Protein AF-A0A821EPX8-F1 (afdb_monomer)

Radius of gyration: 19.21 Å; Cα contacts (8 Å, |Δi|>4): 410; chains: 1; bounding box: 56×46×49 Å

Structure (mmCIF, N/CA/C/O backbone):
data_AF-A0A821EPX8-F1
#
_entry.id   AF-A0A821EPX8-F1
#
loop_
_atom_site.group_PDB
_atom_site.id
_atom_site.type_symbol
_atom_site.label_atom_id
_atom_site.label_alt_id
_atom_site.label_comp_id
_atom_site.label_asym_id
_atom_site.label_entity_id
_atom_site.label_seq_id
_atom_site.pdbx_PDB_ins_code
_atom_site.Cartn_x
_atom_site.Cartn_y
_atom_site.Cartn_z
_atom_site.occupancy
_atom_site.B_iso_or_equiv
_atom_site.auth_seq_id
_atom_site.auth_comp_id
_atom_site.auth_asym_id
_atom_site.auth_atom_id
_atom_site.pdbx_PDB_model_num
ATOM 1 N N . MET A 1 1 ? -24.646 10.475 6.347 1.00 24.58 1 MET A N 1
ATOM 2 C CA . MET A 1 1 ? -24.410 11.445 5.252 1.00 24.58 1 MET A CA 1
ATOM 3 C C . MET A 1 1 ? -23.306 10.890 4.351 1.00 24.58 1 MET A C 1
ATOM 5 O O . MET A 1 1 ? -22.200 10.702 4.832 1.00 24.58 1 MET A O 1
ATOM 9 N N . ASN A 1 2 ? -23.606 10.547 3.090 1.00 31.34 2 ASN A N 1
ATOM 10 C CA . ASN A 1 2 ? -22.610 10.116 2.094 1.00 31.34 2 ASN A CA 1
ATOM 11 C C . ASN A 1 2 ? -21.884 11.357 1.566 1.00 31.34 2 ASN A C 1
ATOM 13 O O . ASN A 1 2 ? -22.351 11.988 0.620 1.00 31.34 2 ASN A O 1
ATOM 17 N N . VAL A 1 3 ? -20.784 11.742 2.205 1.00 27.27 3 VAL A N 1
ATOM 18 C CA . VAL A 1 3 ? -20.016 12.925 1.814 1.00 27.27 3 VAL A CA 1
ATOM 19 C C . VAL A 1 3 ? -18.707 12.457 1.181 1.00 27.27 3 VAL A C 1
ATOM 21 O O . VAL A 1 3 ? -17.818 11.968 1.860 1.00 27.27 3 VAL A O 1
ATOM 24 N N . ILE A 1 4 ? -18.659 12.612 -0.147 1.00 33.09 4 ILE A N 1
ATOM 25 C CA . ILE A 1 4 ? -17.467 12.703 -1.006 1.00 33.09 4 ILE A CA 1
ATOM 26 C C . ILE A 1 4 ? -16.581 11.445 -1.042 1.00 33.09 4 ILE A C 1
ATOM 28 O O . ILE A 1 4 ? -15.655 11.305 -0.261 1.00 33.09 4 ILE A O 1
ATOM 32 N N . GLN A 1 5 ? -16.806 10.568 -2.030 1.00 41.50 5 GLN A N 1
ATOM 33 C CA . GLN A 1 5 ? -15.733 9.695 -2.559 1.00 41.50 5 GLN A CA 1
ATOM 34 C C . GLN A 1 5 ? -16.053 9.013 -3.904 1.00 41.50 5 GLN A C 1
ATOM 36 O O . GLN A 1 5 ? -15.172 8.412 -4.509 1.00 41.50 5 GLN A O 1
ATOM 41 N N . LYS A 1 6 ? -17.285 9.124 -4.432 1.00 34.50 6 LYS A N 1
ATOM 42 C CA . LYS A 1 6 ? -17.645 8.526 -5.735 1.00 34.50 6 LYS A CA 1
ATOM 43 C C . LYS A 1 6 ? -17.023 9.212 -6.961 1.00 34.50 6 LYS A C 1
ATOM 45 O O . LYS A 1 6 ? -17.100 8.639 -8.041 1.00 34.50 6 LYS A O 1
ATOM 50 N N . SER A 1 7 ? -16.426 10.399 -6.830 1.00 44.91 7 SER A N 1
ATOM 51 C CA . SER A 1 7 ? -15.833 11.106 -7.973 1.00 44.91 7 SER A CA 1
ATOM 52 C C . SER A 1 7 ? -14.359 10.751 -8.200 1.00 44.91 7 SER A C 1
ATOM 54 O O . SER A 1 7 ? -13.982 10.520 -9.340 1.00 44.91 7 SER A O 1
ATOM 56 N N . GLU A 1 8 ? -13.528 10.626 -7.160 1.00 48.53 8 GLU A N 1
ATOM 57 C CA . GLU A 1 8 ? -12.068 10.464 -7.316 1.00 48.53 8 GLU A CA 1
ATOM 58 C C . GLU A 1 8 ? -11.606 9.108 -7.868 1.00 48.53 8 GLU A C 1
ATOM 60 O O . GLU A 1 8 ? -10.600 9.061 -8.579 1.00 48.53 8 GLU A O 1
ATOM 65 N N . SER A 1 9 ? -12.329 8.010 -7.615 1.00 49.22 9 SER A N 1
ATOM 66 C CA . SER A 1 9 ? -11.893 6.688 -8.094 1.00 49.22 9 SER A CA 1
ATOM 67 C C . SER A 1 9 ? -11.980 6.555 -9.620 1.00 49.22 9 SER A C 1
ATOM 69 O O . SER A 1 9 ? -11.069 6.017 -10.249 1.00 49.22 9 SER A O 1
ATOM 71 N N . ALA A 1 10 ? -13.014 7.138 -10.240 1.00 55.50 10 ALA A N 1
ATOM 72 C CA . ALA A 1 10 ? -13.135 7.201 -11.695 1.00 55.50 10 ALA A CA 1
ATOM 73 C C . ALA A 1 10 ? -11.993 8.023 -12.324 1.00 55.50 10 ALA A C 1
ATOM 75 O O . ALA A 1 10 ? -11.484 7.655 -13.382 1.00 55.50 10 ALA A O 1
ATOM 76 N N . TYR A 1 11 ? -11.526 9.082 -11.649 1.00 56.56 11 TYR A N 1
ATOM 77 C CA . TYR A 1 11 ? -10.443 9.939 -12.151 1.00 56.56 11 TYR A CA 1
ATOM 78 C C . TYR A 1 11 ? -9.071 9.254 -12.184 1.00 56.56 11 TYR A C 1
ATOM 80 O O . TYR A 1 11 ? -8.248 9.594 -13.034 1.00 56.56 11 TYR A O 1
ATOM 88 N N . LEU A 1 12 ? -8.786 8.291 -11.299 1.00 65.19 12 LEU A N 1
ATOM 89 C CA . LEU A 1 12 ? -7.483 7.611 -11.325 1.00 65.19 12 LEU A CA 1
ATOM 90 C C . LEU A 1 12 ? -7.325 6.691 -12.545 1.00 65.19 12 LEU A C 1
ATOM 92 O O . LEU A 1 12 ? -6.213 6.574 -13.057 1.00 65.19 12 LEU A O 1
ATOM 96 N N . CYS A 1 13 ? -8.413 6.091 -13.038 1.00 65.88 13 CYS A N 1
ATOM 97 C CA . CYS A 1 13 ? -8.391 5.193 -14.197 1.00 65.88 13 CYS A CA 1
ATOM 98 C C . CYS A 1 13 ? -8.692 5.905 -15.539 1.00 65.88 13 CYS A C 1
ATOM 100 O O . CYS A 1 13 ? -8.247 5.452 -16.591 1.00 65.88 13 CYS A O 1
ATOM 102 N N . ALA A 1 14 ? -9.399 7.042 -15.532 1.00 59.16 14 ALA A N 1
ATOM 103 C CA . ALA A 1 14 ? -9.900 7.686 -16.755 1.00 59.16 14 ALA A CA 1
ATOM 104 C C . ALA A 1 14 ? -8.826 8.083 -17.792 1.00 59.16 14 ALA A C 1
ATOM 106 O O . ALA A 1 14 ? -9.118 8.082 -18.985 1.00 59.16 14 ALA A O 1
ATOM 107 N N . ASP A 1 15 ? -7.588 8.369 -17.376 1.00 62.56 15 ASP A N 1
ATOM 108 C CA . ASP A 1 15 ? -6.510 8.798 -18.287 1.00 62.56 15 ASP A CA 1
ATOM 109 C C . ASP A 1 15 ? -5.482 7.693 -18.598 1.00 62.56 15 ASP A C 1
ATOM 111 O O . ASP A 1 15 ? -4.434 7.967 -19.181 1.00 62.56 15 ASP A O 1
ATOM 115 N N . VAL A 1 16 ? -5.726 6.447 -18.179 1.00 63.03 16 VAL A N 1
ATOM 116 C CA . VAL A 1 16 ? -4.909 5.285 -18.591 1.00 63.03 16 VAL A CA 1
ATOM 117 C C . VAL A 1 16 ? -5.556 4.526 -19.758 1.00 63.03 16 VAL A C 1
ATOM 119 O O . VAL A 1 16 ? -5.307 3.338 -19.977 1.00 63.03 16 VAL A O 1
ATOM 122 N N . ASN A 1 17 ? -6.361 5.232 -20.557 1.00 67.12 17 ASN A N 1
ATOM 123 C CA . ASN A 1 17 ? -6.853 4.743 -21.840 1.00 67.12 17 ASN A CA 1
ATOM 124 C C . ASN A 1 17 ? -5.665 4.505 -22.788 1.00 67.12 17 ASN A C 1
ATOM 126 O O . ASN A 1 17 ? -4.844 5.395 -22.995 1.00 67.12 17 ASN A O 1
ATOM 130 N N . GLY A 1 18 ? -5.562 3.294 -23.342 1.00 65.56 18 GLY A N 1
ATOM 131 C CA . GLY A 1 18 ? -4.456 2.880 -24.220 1.00 65.56 18 GLY A CA 1
ATOM 132 C C . GLY A 1 18 ? -3.407 1.972 -23.566 1.00 65.56 18 GLY A C 1
ATOM 133 O O . GLY A 1 18 ? -2.570 1.416 -24.272 1.00 65.56 18 GLY A O 1
ATOM 134 N N . TYR A 1 19 ? -3.473 1.752 -22.250 1.00 79.69 19 TYR A N 1
ATOM 135 C CA . TYR A 1 19 ? -2.640 0.754 -21.573 1.00 79.69 19 TYR A CA 1
ATOM 136 C C . TYR A 1 19 ? -3.310 -0.623 -21.546 1.00 79.69 19 TYR A C 1
ATOM 138 O O . TYR A 1 19 ? -4.537 -0.749 -21.499 1.00 79.69 19 TYR A O 1
ATOM 146 N N . SER A 1 20 ? -2.488 -1.673 -21.552 1.00 85.56 20 SER A N 1
ATOM 147 C CA . SER A 1 20 ? -2.963 -3.059 -21.577 1.00 85.56 20 SER A CA 1
ATOM 148 C C . SER A 1 20 ? -3.184 -3.597 -20.168 1.00 85.56 20 SER A C 1
ATOM 150 O O . SER A 1 20 ? -2.563 -3.140 -19.210 1.00 85.56 20 SER A O 1
ATOM 152 N N . ARG A 1 21 ? -4.061 -4.593 -20.031 1.00 88.44 21 ARG A N 1
ATOM 153 C CA . ARG A 1 21 ? -4.104 -5.431 -18.825 1.00 88.44 21 ARG A CA 1
ATOM 154 C C . ARG A 1 21 ? -2.867 -6.347 -18.820 1.00 88.44 21 ARG A C 1
ATOM 156 O O . ARG A 1 21 ? -2.478 -6.782 -19.908 1.00 88.44 21 ARG A O 1
ATOM 163 N N . PRO A 1 22 ? -2.244 -6.655 -17.666 1.00 87.38 22 PRO A N 1
ATOM 164 C CA . PRO A 1 22 ? -1.166 -7.635 -17.630 1.00 87.38 22 PRO A CA 1
ATOM 165 C C . PRO A 1 22 ? -1.636 -8.968 -18.208 1.00 87.38 22 PRO A C 1
ATOM 167 O O . PRO A 1 22 ? -2.729 -9.440 -17.892 1.00 87.38 22 PRO A O 1
ATOM 170 N N . THR A 1 23 ? -0.809 -9.582 -19.048 1.00 81.75 23 THR A N 1
ATOM 171 C CA . THR A 1 23 ? -1.144 -10.849 -19.719 1.00 81.75 23 THR A CA 1
ATOM 172 C C . THR A 1 23 ? -1.116 -12.038 -18.761 1.00 81.75 23 THR A C 1
ATOM 174 O O . THR A 1 23 ? -1.732 -13.062 -19.031 1.00 81.75 23 THR A O 1
ATOM 177 N N . ASN A 1 24 ? -0.425 -11.893 -17.632 1.00 87.00 24 ASN A N 1
ATOM 178 C CA . ASN A 1 24 ? -0.208 -12.920 -16.622 1.00 87.00 24 ASN A CA 1
ATOM 179 C C . ASN A 1 24 ? -0.956 -12.648 -15.305 1.00 87.00 24 ASN A C 1
ATOM 181 O O . ASN A 1 24 ? -0.591 -13.221 -14.286 1.00 87.00 24 ASN A O 1
ATOM 185 N N . LEU A 1 25 ? -1.961 -11.768 -15.268 1.00 90.19 25 LEU A N 1
ATOM 186 C CA . LEU A 1 25 ? -2.754 -11.573 -14.050 1.00 90.19 25 LEU A CA 1
ATOM 187 C C . LEU A 1 25 ? -3.648 -12.803 -13.795 1.00 90.19 25 LEU A C 1
ATOM 189 O O . LEU A 1 25 ? -4.499 -13.126 -14.622 1.00 90.19 25 LEU A O 1
ATOM 193 N N . THR A 1 26 ? -3.479 -13.465 -12.648 1.00 92.31 26 THR A N 1
ATOM 194 C CA . THR A 1 26 ? -4.242 -14.654 -12.233 1.00 92.31 26 THR A CA 1
ATOM 195 C C . THR A 1 26 ? -4.810 -14.474 -10.822 1.00 92.31 26 THR A C 1
ATOM 197 O O . THR A 1 26 ? -4.485 -13.514 -10.123 1.00 92.31 26 THR A O 1
ATOM 200 N N . VAL A 1 27 ? -5.654 -15.416 -10.389 1.00 90.75 27 VAL A N 1
ATOM 201 C CA . VAL A 1 27 ? -6.225 -15.444 -9.029 1.00 90.75 27 VAL A CA 1
ATOM 202 C C . VAL A 1 27 ? -5.171 -15.618 -7.930 1.00 90.75 27 VAL A C 1
ATOM 204 O O . VAL A 1 27 ? -5.391 -15.186 -6.803 1.00 90.75 27 VAL A O 1
ATOM 207 N N . ASP A 1 28 ? -4.000 -16.168 -8.253 1.00 91.88 28 ASP A N 1
ATOM 208 C CA . ASP A 1 28 ? -2.893 -16.322 -7.299 1.00 91.88 28 ASP A CA 1
ATOM 209 C C . ASP A 1 28 ? -2.235 -14.975 -6.951 1.00 91.88 28 ASP A C 1
ATOM 211 O O . ASP A 1 28 ? -1.473 -14.871 -5.989 1.00 91.88 28 ASP A O 1
ATOM 215 N N . HIS A 1 29 ? -2.558 -13.923 -7.713 1.00 93.06 29 HIS A N 1
ATOM 216 C CA . HIS A 1 29 ? -2.060 -12.564 -7.512 1.00 93.06 29 HIS A CA 1
ATOM 217 C C . HIS A 1 29 ? -2.953 -11.697 -6.614 1.00 93.06 29 HIS A C 1
ATOM 219 O O . HIS A 1 29 ? -2.672 -10.507 -6.441 1.00 93.06 29 HIS A O 1
ATOM 225 N N . LEU A 1 30 ? -4.003 -12.268 -6.010 1.00 93.94 30 LEU A N 1
ATOM 226 C CA . LEU A 1 30 ? -4.781 -11.577 -4.979 1.00 93.94 30 LEU A CA 1
ATOM 227 C C . LEU A 1 30 ? -3.850 -11.036 -3.871 1.00 93.94 30 LEU A C 1
ATOM 229 O O . LEU A 1 30 ? -2.899 -11.725 -3.486 1.00 93.94 30 LEU A O 1
ATOM 233 N N . PRO A 1 31 ? -4.079 -9.801 -3.373 1.00 96.00 31 PRO A N 1
ATOM 234 C CA . PRO A 1 31 ? -5.300 -8.986 -3.483 1.00 96.00 31 PRO A CA 1
ATOM 235 C C . PRO A 1 31 ? -5.460 -8.152 -4.768 1.00 96.00 31 PRO A C 1
ATOM 237 O O . PRO A 1 31 ? -6.398 -7.359 -4.856 1.00 96.00 31 PRO A O 1
ATOM 240 N N . ILE A 1 32 ? -4.551 -8.257 -5.742 1.00 96.12 32 ILE A N 1
ATOM 241 C CA . ILE A 1 32 ? -4.582 -7.432 -6.956 1.00 96.12 32 ILE A CA 1
ATOM 242 C C . ILE A 1 32 ? -5.741 -7.885 -7.849 1.00 96.12 32 ILE A C 1
ATOM 244 O O . ILE A 1 32 ? -5.755 -9.013 -8.337 1.00 96.12 32 ILE A O 1
ATOM 248 N N . LEU A 1 33 ? -6.712 -6.998 -8.065 1.00 93.62 33 LEU A N 1
ATOM 249 C CA . LEU A 1 33 ? -7.910 -7.278 -8.859 1.00 93.62 33 LEU A CA 1
ATOM 250 C C . LEU A 1 33 ? -7.729 -6.884 -10.323 1.00 93.62 33 LEU A C 1
ATOM 252 O O . LEU A 1 33 ? -8.187 -7.584 -11.231 1.00 93.62 33 LEU A O 1
ATOM 256 N N . ASP A 1 34 ? -7.072 -5.750 -10.555 1.00 93.88 34 ASP A N 1
ATOM 257 C CA . ASP A 1 34 ? -6.790 -5.271 -11.899 1.00 93.88 34 ASP A CA 1
ATOM 258 C C . ASP A 1 34 ? -5.554 -4.373 -11.933 1.00 93.88 34 ASP A C 1
ATOM 260 O O . ASP A 1 34 ? -5.121 -3.817 -10.921 1.00 93.88 34 ASP A O 1
ATOM 264 N N . ALA A 1 35 ? -4.978 -4.234 -13.121 1.00 93.88 35 ALA A N 1
ATOM 265 C CA . ALA A 1 35 ? -3.854 -3.350 -13.358 1.00 93.88 35 ALA A CA 1
ATOM 266 C C . ALA A 1 35 ? -3.827 -2.886 -14.816 1.00 93.88 35 ALA A C 1
ATOM 268 O O . ALA A 1 35 ? -4.336 -3.551 -15.723 1.00 93.88 35 ALA A O 1
ATOM 269 N N . LYS A 1 36 ? -3.184 -1.743 -15.043 1.00 94.69 36 LYS A N 1
ATOM 270 C CA . LYS A 1 36 ? -2.840 -1.239 -16.371 1.00 94.69 36 LYS A CA 1
ATOM 271 C C . LYS A 1 36 ? -1.335 -1.116 -16.469 1.00 94.69 36 LYS A C 1
ATOM 273 O O . LYS A 1 36 ? -0.700 -0.511 -15.603 1.00 94.69 36 LYS A O 1
ATOM 278 N N . VAL A 1 37 ? -0.778 -1.689 -17.525 1.00 93.94 37 VAL A N 1
ATOM 279 C CA . VAL A 1 37 ? 0.661 -1.790 -17.742 1.00 93.94 37 VAL A CA 1
ATOM 280 C C . VAL A 1 37 ? 1.065 -1.267 -19.112 1.00 93.94 37 VAL A C 1
ATOM 282 O O . VAL A 1 37 ? 0.284 -1.292 -20.067 1.00 93.94 37 VAL A O 1
ATOM 285 N N . GLY A 1 38 ? 2.310 -0.811 -19.201 1.00 90.62 38 GLY A N 1
ATOM 286 C CA . GLY A 1 38 ? 2.990 -0.499 -20.454 1.00 90.62 38 GLY A CA 1
ATOM 287 C C . GLY A 1 38 ? 4.326 -1.239 -20.556 1.00 90.62 38 GLY A C 1
ATOM 288 O O . GLY A 1 38 ? 4.792 -1.794 -19.556 1.00 90.62 38 GLY A O 1
ATOM 289 N N . PRO A 1 39 ? 4.934 -1.273 -21.752 1.00 90.88 39 PRO A N 1
ATOM 290 C CA . PRO A 1 39 ? 6.226 -1.917 -21.958 1.00 90.88 39 PRO A CA 1
ATOM 291 C C . PRO A 1 39 ? 7.333 -1.206 -21.170 1.00 90.88 39 PRO A C 1
ATOM 293 O O . PRO A 1 39 ? 7.277 0.012 -20.968 1.00 90.88 39 PRO A O 1
ATOM 296 N N . LEU A 1 40 ? 8.355 -1.954 -20.751 1.00 88.69 40 LEU A N 1
ATOM 297 C CA . LEU A 1 40 ? 9.592 -1.339 -20.265 1.00 88.69 40 LEU A CA 1
ATOM 298 C C . LEU A 1 40 ? 10.379 -0.728 -21.421 1.00 88.69 40 LEU A C 1
ATOM 300 O O . LEU A 1 40 ? 10.416 -1.286 -22.519 1.00 88.69 40 LEU A O 1
ATOM 304 N N . SER A 1 41 ? 11.089 0.361 -21.143 1.00 88.19 41 SER A N 1
ATOM 305 C CA . SER A 1 41 ? 11.999 0.985 -22.103 1.00 88.19 41 SER A CA 1
ATOM 306 C C . SER A 1 41 ? 13.190 0.084 -22.434 1.00 88.19 41 SER A C 1
ATOM 308 O O . SER A 1 41 ? 13.664 0.086 -23.566 1.00 88.19 41 SER A O 1
ATOM 310 N N . VAL A 1 42 ? 13.656 -0.711 -21.465 1.00 82.81 42 VAL A N 1
ATOM 311 C CA . VAL A 1 42 ? 14.798 -1.628 -21.645 1.00 82.81 42 VAL A CA 1
ATOM 312 C C . VAL A 1 42 ? 14.424 -2.976 -22.270 1.00 82.81 42 VAL A C 1
ATOM 314 O O . VAL A 1 42 ? 15.288 -3.664 -22.807 1.00 82.81 42 VAL A O 1
ATOM 317 N N . ASN A 1 43 ? 13.153 -3.382 -22.189 1.00 83.50 43 ASN A N 1
ATOM 318 C CA . ASN A 1 43 ? 12.668 -4.653 -22.726 1.00 83.50 43 ASN A CA 1
ATOM 319 C C . ASN A 1 43 ? 11.148 -4.606 -22.941 1.00 83.50 43 ASN A C 1
ATOM 321 O O . ASN A 1 43 ? 10.373 -4.772 -21.999 1.00 83.50 43 ASN A O 1
ATOM 325 N N . ALA A 1 44 ? 10.719 -4.462 -24.194 1.00 84.81 44 ALA A N 1
ATOM 326 C CA . ALA A 1 44 ? 9.304 -4.346 -24.542 1.00 84.81 44 ALA A CA 1
ATOM 327 C C . ALA A 1 44 ? 8.462 -5.604 -24.235 1.00 84.81 44 ALA A C 1
ATOM 329 O O . ALA A 1 44 ? 7.238 -5.511 -24.190 1.00 84.81 44 ALA A O 1
ATOM 330 N N . ALA A 1 45 ? 9.087 -6.767 -24.004 1.00 83.00 45 ALA A N 1
ATOM 331 C CA . ALA A 1 45 ? 8.386 -7.985 -23.586 1.00 83.00 45 ALA A CA 1
ATOM 332 C C . ALA A 1 45 ? 8.008 -7.975 -22.093 1.00 83.00 45 ALA A C 1
ATOM 334 O O . ALA A 1 45 ? 7.184 -8.774 -21.650 1.00 83.00 45 ALA A O 1
ATOM 335 N N . ARG A 1 46 ? 8.619 -7.081 -21.309 1.00 85.31 46 ARG A N 1
ATOM 336 C CA . ARG A 1 46 ? 8.360 -6.883 -19.880 1.00 85.31 46 ARG A CA 1
ATOM 337 C C . ARG A 1 46 ? 7.451 -5.677 -19.657 1.00 85.31 46 ARG A C 1
ATOM 339 O O . ARG A 1 46 ? 7.282 -4.833 -20.535 1.00 85.31 46 ARG A O 1
ATOM 346 N N . GLN A 1 47 ? 6.872 -5.594 -18.461 1.00 89.25 47 GLN A N 1
ATOM 347 C CA . GLN A 1 47 ? 5.809 -4.642 -18.144 1.00 89.25 47 GLN A CA 1
ATOM 348 C C . GLN A 1 47 ? 6.131 -3.801 -16.899 1.00 89.25 47 GLN A C 1
ATOM 350 O O . GLN A 1 47 ? 6.726 -4.298 -15.943 1.00 89.25 47 GLN A O 1
ATOM 355 N N . LYS A 1 48 ? 5.701 -2.533 -16.906 1.00 91.69 48 LYS A N 1
ATOM 356 C CA . LYS A 1 48 ? 5.614 -1.644 -15.731 1.00 91.69 48 LYS A CA 1
ATOM 357 C C . LYS A 1 48 ? 4.177 -1.195 -15.510 1.00 91.69 48 LYS A C 1
ATOM 359 O O . LYS A 1 48 ? 3.436 -0.998 -16.474 1.00 91.69 48 LYS A O 1
ATOM 364 N N . ALA A 1 49 ? 3.786 -1.028 -14.250 1.00 94.19 49 ALA A N 1
ATOM 365 C CA . ALA A 1 49 ? 2.435 -0.621 -13.884 1.00 94.19 49 ALA A CA 1
ATOM 366 C C . ALA A 1 49 ? 2.249 0.896 -13.952 1.00 94.19 49 ALA A C 1
ATOM 368 O O . ALA A 1 49 ? 3.012 1.652 -13.370 1.00 94.19 49 ALA A O 1
ATOM 369 N N . TYR A 1 50 ? 1.177 1.338 -14.598 1.00 94.25 50 TYR A N 1
ATOM 370 C CA . TYR A 1 50 ? 0.710 2.727 -14.564 1.00 94.25 50 TYR A CA 1
ATOM 371 C C . TYR A 1 50 ? -0.444 2.907 -13.585 1.00 94.25 50 TYR A C 1
ATOM 373 O O . TYR A 1 50 ? -0.634 3.988 -13.031 1.00 94.25 50 TYR A O 1
ATOM 381 N N . TRP A 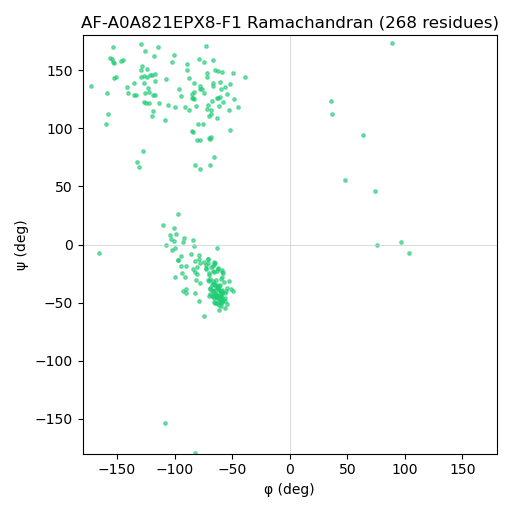1 51 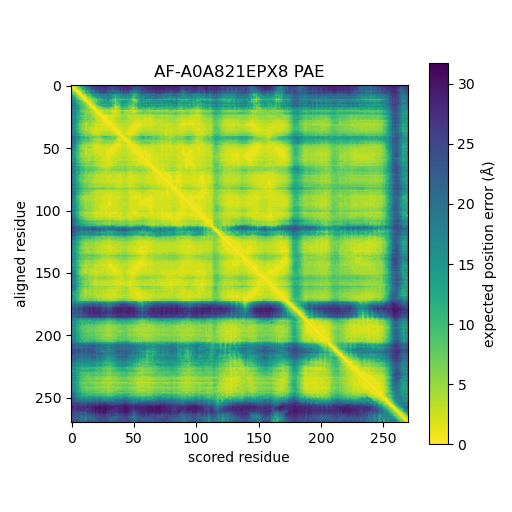? -1.213 1.844 -13.363 1.00 94.88 51 TRP A N 1
ATOM 382 C CA . TRP A 1 51 ? -2.323 1.825 -12.428 1.00 94.88 51 TRP A CA 1
ATOM 383 C C . TRP A 1 51 ? -2.516 0.415 -11.872 1.00 94.88 51 TRP A C 1
ATOM 385 O O . TRP A 1 51 ? -2.321 -0.565 -12.595 1.00 94.88 51 TRP A O 1
ATOM 395 N N . LEU A 1 52 ? -2.898 0.319 -10.601 1.00 95.06 52 LEU A N 1
ATOM 396 C CA . LEU A 1 52 ? -3.203 -0.939 -9.922 1.00 95.06 52 LEU A CA 1
ATOM 397 C C . LEU A 1 52 ? -4.395 -0.737 -8.985 1.00 95.06 52 LEU A C 1
ATOM 399 O O . LEU A 1 52 ? -4.437 0.239 -8.233 1.00 95.06 52 LEU A O 1
ATOM 403 N N . LEU A 1 53 ? -5.326 -1.689 -9.020 1.00 94.75 53 LEU A N 1
ATOM 404 C CA . LEU A 1 53 ? -6.463 -1.821 -8.116 1.00 94.75 53 LEU A CA 1
ATOM 405 C C . LEU A 1 53 ? -6.336 -3.123 -7.329 1.00 94.75 53 LEU A C 1
ATOM 407 O O . LEU A 1 53 ? -6.190 -4.204 -7.902 1.00 94.75 53 LEU A O 1
ATOM 411 N N . ALA A 1 54 ? -6.457 -3.019 -6.013 1.00 96.44 54 ALA A N 1
ATOM 412 C CA . ALA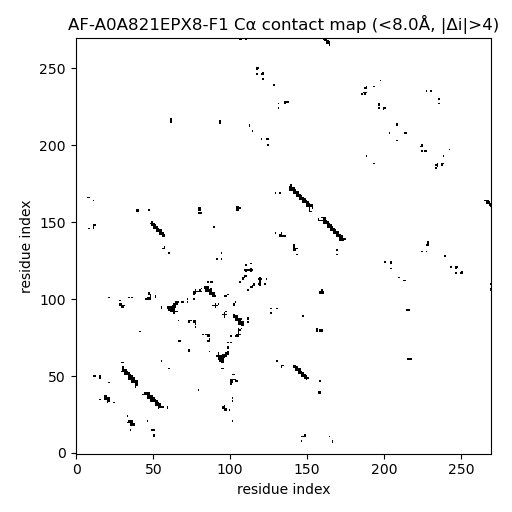 A 1 54 ? -6.498 -4.147 -5.102 1.00 96.44 54 ALA A CA 1
ATOM 413 C C . ALA A 1 54 ? -7.694 -4.040 -4.152 1.00 96.44 54 ALA A C 1
ATOM 415 O O . ALA A 1 54 ? -8.103 -2.942 -3.770 1.00 96.44 54 ALA A O 1
ATOM 416 N N . GLU A 1 55 ? -8.213 -5.190 -3.726 1.00 96.88 55 GLU A N 1
ATOM 417 C CA . GLU A 1 55 ? -9.116 -5.276 -2.579 1.00 96.88 55 GLU A CA 1
ATOM 418 C C . GLU A 1 55 ? -8.490 -6.175 -1.513 1.00 96.88 55 GLU A C 1
ATOM 420 O O . GLU A 1 55 ? -8.314 -7.383 -1.678 1.00 96.88 55 GLU A O 1
ATOM 425 N N . ILE A 1 56 ? -8.099 -5.553 -0.408 1.00 96.62 56 ILE A N 1
ATOM 426 C CA . ILE A 1 56 ? -7.364 -6.188 0.675 1.00 96.62 56 ILE A CA 1
ATOM 427 C C . ILE A 1 56 ? -8.369 -6.641 1.731 1.00 96.62 56 ILE A C 1
ATOM 429 O O . ILE A 1 56 ? -9.181 -5.853 2.213 1.00 96.62 56 ILE A O 1
ATOM 433 N N . HIS A 1 57 ? -8.288 -7.916 2.099 1.00 96.19 57 HIS A N 1
ATOM 434 C CA . HIS A 1 57 ? -9.146 -8.584 3.068 1.00 96.19 57 HIS A CA 1
ATOM 435 C C . HIS A 1 57 ? -8.301 -9.078 4.249 1.00 96.19 57 HIS A C 1
ATOM 437 O O . HIS A 1 57 ? -7.086 -9.242 4.105 1.00 96.19 57 HIS A O 1
ATOM 443 N N . PRO A 1 58 ? -8.906 -9.392 5.409 1.00 94.62 58 PRO A N 1
ATOM 444 C CA . PRO A 1 58 ? -8.157 -9.814 6.592 1.00 94.62 58 PRO A CA 1
ATOM 445 C C . PRO A 1 58 ? -7.328 -11.083 6.368 1.00 94.62 58 PRO A C 1
ATOM 447 O O . PRO A 1 58 ? -6.277 -11.238 6.987 1.00 94.62 58 PRO A O 1
ATOM 450 N N . HIS A 1 59 ? -7.778 -11.969 5.473 1.00 93.88 59 HIS A N 1
ATOM 451 C CA . HIS A 1 59 ? -7.080 -13.205 5.114 1.00 93.88 59 HIS A CA 1
ATOM 452 C C . HIS A 1 59 ? -5.910 -12.991 4.138 1.00 93.88 59 HIS A C 1
ATOM 454 O O . HIS A 1 59 ? -5.143 -13.920 3.915 1.00 93.88 59 HIS A O 1
ATOM 460 N N . HIS A 1 60 ? -5.735 -11.796 3.567 1.00 94.44 60 HIS A N 1
ATOM 461 C CA . HIS A 1 60 ? -4.558 -11.465 2.753 1.00 94.44 60 HIS A CA 1
ATOM 462 C C . HIS A 1 60 ? -3.351 -11.053 3.610 1.00 94.44 60 HIS A C 1
ATOM 464 O O . HIS A 1 60 ? -2.207 -11.166 3.172 1.00 94.44 60 HIS A O 1
ATOM 470 N N . LEU A 1 61 ? -3.589 -10.586 4.839 1.00 91.44 61 LEU A N 1
ATOM 471 C CA . LEU A 1 61 ? -2.543 -10.082 5.727 1.00 91.44 61 LEU A CA 1
ATOM 472 C C . LEU A 1 61 ? -1.500 -11.162 6.041 1.00 91.44 61 LEU A C 1
ATOM 474 O O . LEU A 1 61 ? -1.847 -12.244 6.508 1.00 91.44 61 LEU A O 1
ATOM 478 N N . GLY A 1 62 ? -0.226 -10.838 5.815 1.00 87.69 62 GLY A N 1
ATOM 479 C CA . GLY A 1 62 ? 0.907 -11.743 6.036 1.00 87.69 62 GLY A CA 1
ATOM 480 C C . GLY A 1 62 ? 1.089 -12.847 4.985 1.00 87.69 62 GLY A C 1
ATOM 481 O O . GLY A 1 62 ? 2.047 -13.601 5.087 1.00 87.69 62 GLY A O 1
ATOM 482 N N . ASN A 1 63 ? 0.223 -12.924 3.968 1.00 91.12 63 ASN A N 1
ATOM 483 C CA . ASN A 1 63 ? 0.279 -13.944 2.909 1.00 91.12 63 ASN A CA 1
ATOM 484 C C . ASN A 1 63 ? 0.916 -13.436 1.599 1.00 91.12 63 ASN A C 1
ATOM 486 O O . ASN A 1 63 ? 0.758 -14.053 0.539 1.00 91.12 63 ASN A O 1
ATOM 490 N N . GLY A 1 64 ? 1.591 -12.286 1.644 1.00 91.50 64 GLY A N 1
ATOM 491 C CA . GLY A 1 64 ? 2.336 -11.760 0.505 1.00 91.50 64 GLY A CA 1
ATOM 492 C C . GLY A 1 64 ? 3.721 -12.381 0.369 1.00 91.50 64 GLY A C 1
ATOM 493 O O . GLY A 1 64 ? 4.125 -13.254 1.135 1.00 91.50 64 GLY A O 1
ATOM 494 N N . GLU A 1 65 ? 4.447 -11.921 -0.640 1.00 92.69 65 GLU A N 1
ATOM 495 C CA . GLU A 1 65 ? 5.736 -12.474 -1.029 1.00 92.69 65 GLU A CA 1
ATOM 496 C C . GLU A 1 65 ? 6.849 -11.463 -0.786 1.00 92.69 65 GLU A C 1
ATOM 498 O O . GLU A 1 65 ? 6.838 -10.358 -1.320 1.00 92.69 65 GLU A O 1
ATOM 503 N N . ASN A 1 66 ? 7.833 -11.847 0.021 1.00 88.31 66 ASN A N 1
ATOM 504 C CA . ASN A 1 66 ? 8.969 -10.981 0.311 1.00 88.31 66 ASN A CA 1
ATOM 505 C C . ASN A 1 66 ? 9.923 -10.922 -0.886 1.00 88.31 66 ASN A C 1
ATOM 507 O O . ASN A 1 66 ? 10.038 -11.865 -1.676 1.00 88.31 66 ASN A O 1
ATOM 511 N N . THR A 1 67 ? 10.710 -9.849 -0.961 1.00 84.81 67 THR A N 1
ATOM 512 C CA . THR A 1 67 ? 11.679 -9.642 -2.055 1.00 84.81 67 THR A CA 1
ATOM 513 C C . THR A 1 67 ? 12.731 -10.754 -2.174 1.00 84.81 67 THR A C 1
ATOM 515 O O . THR A 1 67 ? 13.311 -10.965 -3.242 1.00 84.81 67 THR A O 1
ATOM 518 N N . SER A 1 68 ? 12.964 -11.500 -1.092 1.00 84.94 68 SER A N 1
ATOM 519 C CA . SER A 1 68 ? 13.889 -12.632 -1.034 1.00 84.94 68 SER A CA 1
ATOM 520 C C . SER A 1 68 ? 13.396 -13.889 -1.758 1.00 84.94 68 SER A C 1
ATOM 522 O O . SER A 1 68 ? 14.239 -14.712 -2.119 1.00 84.94 68 SER A O 1
ATOM 524 N N . ILE A 1 69 ? 12.084 -14.026 -1.997 1.00 87.12 69 ILE A N 1
ATOM 525 C CA . ILE A 1 69 ? 11.473 -15.196 -2.653 1.00 87.12 69 ILE A CA 1
ATOM 526 C C . ILE A 1 69 ? 11.906 -15.286 -4.116 1.00 87.12 69 ILE A C 1
ATOM 528 O O . ILE A 1 69 ? 12.232 -16.365 -4.604 1.00 87.12 69 ILE A O 1
ATOM 532 N N . ASN A 1 70 ? 11.983 -14.146 -4.804 1.00 91.12 70 ASN A N 1
ATOM 533 C CA . ASN A 1 70 ? 12.438 -14.075 -6.187 1.00 91.12 70 ASN A CA 1
ATOM 534 C C . ASN A 1 70 ? 13.556 -13.037 -6.333 1.00 91.12 70 ASN A C 1
ATOM 536 O O . ASN A 1 70 ? 13.348 -11.899 -6.764 1.00 91.12 70 ASN A O 1
ATOM 540 N N . ARG A 1 71 ? 14.777 -13.444 -5.963 1.00 91.94 71 ARG A N 1
ATOM 541 C CA . ARG A 1 71 ? 15.956 -12.565 -6.007 1.00 91.94 71 ARG A CA 1
ATOM 542 C C . ARG A 1 71 ? 16.281 -12.075 -7.415 1.00 91.94 71 ARG A C 1
ATOM 544 O O . ARG A 1 71 ? 16.716 -10.936 -7.547 1.00 91.94 71 ARG A O 1
ATOM 551 N N . SER A 1 72 ? 16.069 -12.909 -8.436 1.00 93.06 72 SER A N 1
ATOM 552 C CA . SER A 1 72 ? 16.327 -12.544 -9.833 1.00 93.06 72 SER A CA 1
ATOM 553 C C . SER A 1 72 ? 15.409 -11.404 -10.270 1.00 93.06 72 SER A C 1
ATOM 555 O O . SER A 1 72 ? 15.901 -10.365 -10.704 1.00 93.06 72 SER A O 1
ATOM 557 N N . LEU A 1 73 ? 14.101 -11.534 -10.027 1.00 92.06 73 LEU A N 1
ATOM 558 C CA . LEU A 1 73 ? 13.144 -10.462 -10.293 1.00 92.06 73 LEU A CA 1
ATOM 559 C C . LEU A 1 73 ? 13.463 -9.207 -9.472 1.00 92.06 73 LEU A C 1
ATOM 561 O O . LEU A 1 73 ? 13.502 -8.108 -10.010 1.00 92.06 73 LEU A O 1
ATOM 565 N N . SER A 1 74 ? 13.776 -9.354 -8.182 1.00 93.00 74 SER A N 1
ATOM 566 C CA . SER A 1 74 ? 14.169 -8.224 -7.329 1.00 93.00 74 SER A CA 1
ATOM 567 C C . SER A 1 74 ? 15.407 -7.475 -7.850 1.00 93.00 74 SER A C 1
ATOM 569 O O . SER A 1 74 ? 15.484 -6.250 -7.745 1.00 93.00 74 SER A O 1
ATOM 571 N N . GLN A 1 75 ? 16.411 -8.184 -8.375 1.00 93.00 75 GLN A N 1
ATOM 572 C CA . GLN A 1 75 ? 17.602 -7.572 -8.976 1.00 93.00 75 GLN A CA 1
ATOM 573 C C . GLN A 1 75 ? 17.265 -6.859 -10.284 1.00 93.00 75 GLN A C 1
ATOM 575 O O . GLN A 1 75 ? 17.708 -5.731 -10.494 1.00 93.00 75 GLN A O 1
ATOM 580 N N . GLU A 1 76 ? 16.443 -7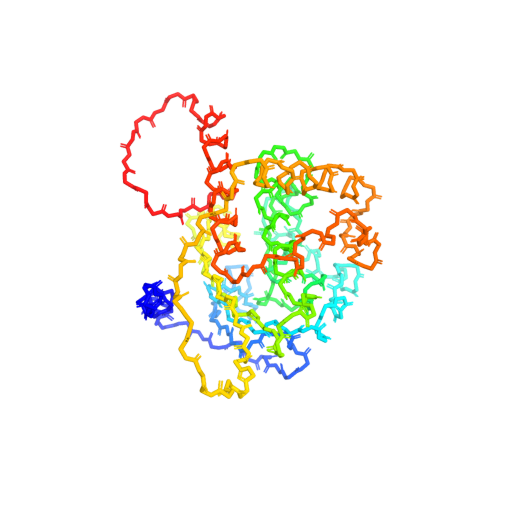.481 -11.123 1.00 92.69 76 GLU A N 1
ATOM 581 C CA . GLU A 1 76 ? 15.975 -6.877 -12.364 1.00 92.69 76 GLU A CA 1
ATOM 582 C C . GLU A 1 76 ? 15.194 -5.587 -12.092 1.00 92.69 76 GLU A C 1
ATOM 584 O O . GLU A 1 76 ? 15.506 -4.557 -12.683 1.00 92.69 76 GLU A O 1
ATOM 589 N N . ILE A 1 77 ? 14.245 -5.597 -11.150 1.00 94.19 77 ILE A N 1
ATOM 590 C CA . ILE A 1 77 ? 13.490 -4.398 -10.760 1.00 94.19 77 ILE A CA 1
ATOM 591 C C . ILE A 1 77 ? 14.445 -3.289 -10.316 1.00 94.19 77 ILE A C 1
ATOM 593 O O . ILE A 1 77 ? 14.335 -2.168 -10.798 1.00 94.19 77 ILE A O 1
ATOM 597 N N . ARG A 1 78 ? 15.440 -3.593 -9.474 1.00 94.25 78 ARG A N 1
ATOM 598 C CA . ARG A 1 78 ? 16.437 -2.599 -9.038 1.00 94.25 78 ARG A CA 1
ATOM 599 C C . ARG A 1 78 ? 17.230 -1.998 -10.196 1.00 94.25 78 ARG A C 1
ATOM 601 O O . ARG A 1 78 ? 17.447 -0.792 -10.211 1.00 94.25 78 ARG A O 1
ATOM 608 N N . SER A 1 79 ? 17.622 -2.806 -11.182 1.00 92.81 79 SER A N 1
ATOM 609 C CA . SER A 1 79 ? 18.407 -2.321 -12.328 1.00 92.81 79 SER A CA 1
ATOM 610 C C . SER A 1 79 ? 17.672 -1.328 -13.235 1.00 92.81 79 SER A C 1
ATOM 612 O O . SER A 1 79 ? 18.321 -0.617 -13.995 1.00 92.81 79 SER A O 1
ATOM 614 N N . ARG A 1 80 ? 16.337 -1.246 -13.147 1.00 92.31 80 ARG A N 1
ATOM 615 C CA . ARG A 1 80 ? 15.518 -0.289 -13.913 1.00 92.31 80 ARG A CA 1
ATOM 616 C C . ARG A 1 80 ? 15.540 1.127 -13.303 1.00 92.31 80 ARG A C 1
ATOM 618 O O . ARG A 1 80 ? 15.053 2.067 -13.927 1.00 92.31 80 ARG A O 1
ATOM 625 N N . GLY A 1 81 ? 16.051 1.273 -12.077 1.00 93.31 81 GLY A N 1
ATOM 626 C CA . GLY A 1 81 ? 16.066 2.523 -11.317 1.00 93.31 81 GLY A CA 1
ATOM 627 C C . GLY A 1 81 ? 17.441 3.174 -11.186 1.00 93.31 81 GLY A C 1
ATOM 628 O O . GLY A 1 81 ? 18.329 3.011 -12.023 1.00 93.31 81 GLY A O 1
ATOM 629 N N . LYS A 1 82 ? 17.603 3.943 -10.111 1.00 93.31 82 LYS A N 1
ATOM 630 C CA . LYS A 1 82 ? 18.871 4.548 -9.686 1.00 93.31 82 LYS A CA 1
ATOM 631 C C . LYS A 1 82 ? 19.746 3.509 -8.982 1.00 93.31 82 LYS A C 1
ATOM 633 O O . LYS A 1 82 ? 19.256 2.502 -8.478 1.00 93.31 82 LYS A O 1
ATOM 638 N N . HIS A 1 83 ? 21.052 3.775 -8.910 1.00 89.19 83 HIS A N 1
ATOM 639 C CA . HIS A 1 83 ? 22.046 2.860 -8.329 1.00 89.19 83 HIS A CA 1
ATOM 640 C C . HIS A 1 83 ? 21.695 2.379 -6.904 1.00 89.19 83 HIS A C 1
ATOM 642 O O . HIS A 1 83 ? 22.034 1.263 -6.509 1.00 89.19 83 HIS A O 1
ATOM 648 N N . ASP A 1 84 ? 21.007 3.210 -6.126 1.00 87.81 84 ASP A N 1
ATOM 649 C CA . ASP A 1 84 ? 20.634 2.956 -4.742 1.00 87.81 84 ASP A CA 1
ATOM 650 C C . ASP A 1 84 ? 19.166 2.556 -4.549 1.00 87.81 84 ASP A C 1
ATOM 652 O O . ASP A 1 84 ? 18.761 2.359 -3.402 1.00 87.81 84 ASP A O 1
ATOM 656 N N . ASP A 1 85 ? 18.390 2.377 -5.619 1.00 91.62 85 ASP A N 1
ATOM 657 C CA . ASP A 1 85 ? 17.005 1.927 -5.515 1.00 91.62 85 ASP A CA 1
ATOM 658 C C . ASP A 1 85 ? 16.907 0.478 -4.998 1.00 91.62 85 ASP A C 1
ATOM 660 O O . ASP A 1 85 ? 17.839 -0.338 -5.028 1.00 91.62 85 ASP A O 1
ATOM 664 N N . ASP A 1 86 ? 15.730 0.174 -4.473 1.00 90.69 86 ASP A N 1
ATOM 665 C CA . ASP A 1 86 ? 15.297 -1.123 -3.992 1.00 90.69 86 ASP A CA 1
ATOM 666 C C . ASP A 1 86 ? 14.161 -1.677 -4.855 1.00 90.69 86 ASP A C 1
ATOM 668 O O . ASP A 1 86 ? 13.578 -0.972 -5.680 1.00 90.69 86 ASP A O 1
ATOM 672 N N . CYS A 1 87 ? 13.826 -2.947 -4.636 1.00 92.38 87 CYS A N 1
ATOM 673 C CA . CYS A 1 87 ? 12.624 -3.547 -5.206 1.00 92.38 87 CYS A CA 1
ATOM 674 C C . CYS A 1 87 ? 11.413 -3.157 -4.348 1.00 92.38 87 CYS A C 1
ATOM 676 O O . CYS A 1 87 ? 11.091 -3.833 -3.369 1.00 92.38 87 CYS A O 1
ATOM 678 N N . GLY A 1 88 ? 10.785 -2.036 -4.695 1.00 91.31 88 GLY A N 1
ATOM 679 C CA . GLY A 1 88 ? 9.607 -1.518 -4.017 1.00 91.31 88 GLY A CA 1
ATOM 680 C C . GLY A 1 88 ? 8.350 -2.271 -4.418 1.00 91.31 88 GLY A C 1
ATOM 681 O O . GLY A 1 88 ? 8.124 -2.533 -5.597 1.00 91.31 88 GLY A O 1
ATOM 682 N N . HIS A 1 89 ? 7.522 -2.596 -3.434 1.00 92.44 89 HIS A N 1
ATOM 683 C CA . HIS A 1 89 ? 6.188 -3.134 -3.663 1.00 92.44 89 HIS A CA 1
ATOM 684 C C . HIS A 1 89 ? 5.176 -1.993 -3.822 1.00 92.44 89 HIS A C 1
ATOM 686 O O . HIS A 1 89 ? 5.253 -0.992 -3.115 1.00 92.44 89 HIS A O 1
ATOM 692 N N . ILE A 1 90 ? 4.177 -2.130 -4.691 1.00 92.69 90 ILE A N 1
ATOM 693 C CA . ILE A 1 90 ? 3.002 -1.251 -4.699 1.00 92.69 90 ILE A CA 1
ATOM 694 C C . ILE A 1 90 ? 2.114 -1.624 -3.512 1.00 92.69 90 ILE A C 1
ATOM 696 O O . ILE A 1 90 ? 1.951 -0.821 -2.594 1.00 92.69 90 ILE A O 1
ATOM 700 N N . ILE A 1 91 ? 1.620 -2.863 -3.494 1.00 93.00 91 ILE A N 1
ATOM 701 C CA . ILE A 1 91 ? 0.988 -3.484 -2.329 1.00 93.00 91 ILE A CA 1
ATOM 702 C C . ILE A 1 91 ? 2.072 -4.217 -1.549 1.00 93.00 91 ILE A C 1
ATOM 704 O O . ILE A 1 91 ? 2.683 -5.140 -2.087 1.00 93.00 91 ILE A O 1
ATOM 708 N N . ALA A 1 92 ? 2.317 -3.814 -0.302 1.00 90.50 92 ALA A N 1
ATOM 709 C CA . ALA A 1 92 ? 3.331 -4.430 0.552 1.00 90.50 92 ALA A CA 1
ATOM 710 C C . ALA A 1 92 ? 3.073 -5.934 0.775 1.00 90.50 92 ALA A C 1
ATOM 712 O O . ALA A 1 92 ? 1.918 -6.363 0.853 1.00 90.50 92 ALA A O 1
ATOM 713 N N . SER A 1 93 ? 4.141 -6.723 0.944 1.00 90.31 93 SER A N 1
ATOM 714 C CA . SER A 1 93 ? 4.063 -8.166 1.238 1.00 90.31 93 SER A CA 1
ATOM 715 C C . SER A 1 93 ? 3.218 -8.451 2.486 1.00 90.31 93 SER A C 1
ATOM 717 O O . SER A 1 93 ? 2.362 -9.333 2.507 1.00 90.31 93 SER A O 1
ATOM 719 N N . SER A 1 94 ? 3.359 -7.613 3.508 1.00 87.12 94 SER A N 1
ATOM 720 C CA . SER A 1 94 ? 2.596 -7.681 4.753 1.00 87.12 94 SER A CA 1
ATOM 721 C C . SER A 1 94 ? 1.079 -7.480 4.575 1.00 87.12 94 SER A C 1
ATOM 723 O O . SER A 1 94 ? 0.292 -7.945 5.403 1.00 87.12 94 SER A O 1
ATOM 725 N N . LEU A 1 95 ? 0.656 -6.855 3.470 1.00 91.44 95 LEU A N 1
ATOM 726 C CA . LEU A 1 95 ? -0.742 -6.667 3.068 1.00 91.44 95 LEU A CA 1
ATOM 727 C C . LEU A 1 95 ? -1.217 -7.695 2.022 1.00 91.44 95 LEU A C 1
ATOM 729 O O . LEU A 1 95 ? -2.309 -7.552 1.475 1.00 91.44 95 LEU A O 1
ATOM 733 N N . GLY A 1 96 ? -0.412 -8.722 1.734 1.00 92.88 96 GLY A N 1
ATOM 734 C CA . GLY A 1 96 ? -0.727 -9.766 0.756 1.00 92.88 96 GLY A CA 1
ATOM 735 C C . GLY A 1 96 ? -0.124 -9.546 -0.631 1.00 92.88 96 GLY A C 1
ATOM 736 O O . GLY A 1 96 ? -0.369 -10.345 -1.528 1.00 92.88 96 GLY A O 1
ATOM 737 N N . GLY A 1 97 ? 0.657 -8.482 -0.833 1.00 94.31 97 GLY A N 1
ATOM 738 C CA . GLY A 1 97 ? 1.260 -8.176 -2.127 1.00 94.31 97 GLY A CA 1
ATOM 739 C C . GLY A 1 97 ? 2.194 -9.273 -2.636 1.00 94.31 97 GLY A C 1
ATOM 740 O O . GLY A 1 97 ? 2.954 -9.853 -1.864 1.00 94.31 97 GLY A O 1
ATOM 741 N N . LYS A 1 98 ? 2.134 -9.549 -3.941 1.00 94.44 98 LYS A N 1
ATOM 742 C CA . LYS A 1 98 ? 2.899 -10.615 -4.607 1.00 94.44 98 LYS A CA 1
ATOM 743 C C . LYS A 1 98 ? 4.109 -10.084 -5.374 1.00 94.44 98 LYS A C 1
ATOM 745 O O . LYS A 1 98 ? 4.115 -8.926 -5.803 1.00 94.44 98 LYS A O 1
ATOM 750 N N . MET A 1 99 ? 5.095 -10.948 -5.601 1.00 93.44 99 MET A N 1
ATOM 751 C CA . MET A 1 99 ? 6.317 -10.677 -6.362 1.00 93.44 99 MET A CA 1
ATOM 752 C C . MET A 1 99 ? 6.065 -10.819 -7.868 1.00 93.44 99 MET A C 1
ATOM 754 O O . MET A 1 99 ? 6.578 -11.716 -8.535 1.00 93.44 99 MET A O 1
ATOM 758 N N . VAL A 1 100 ? 5.275 -9.895 -8.412 1.00 92.19 100 VAL A N 1
ATOM 759 C CA . VAL A 1 100 ? 4.906 -9.839 -9.834 1.00 92.19 100 VAL A CA 1
ATOM 760 C C . VAL A 1 100 ? 5.270 -8.489 -10.435 1.00 92.19 100 VAL A C 1
ATOM 762 O O . VAL A 1 100 ? 5.135 -7.469 -9.769 1.00 92.19 100 VAL A O 1
ATOM 765 N N . ASP A 1 101 ? 5.702 -8.464 -11.700 1.00 90.69 101 ASP A N 1
ATOM 766 C CA . ASP A 1 101 ? 6.228 -7.257 -12.370 1.00 90.69 101 ASP A CA 1
ATOM 767 C C . ASP A 1 101 ? 5.324 -6.019 -12.204 1.00 90.69 101 ASP A C 1
ATOM 769 O O . ASP A 1 101 ? 5.809 -4.918 -11.968 1.00 90.69 101 ASP A O 1
ATOM 773 N N . PHE A 1 102 ? 4.001 -6.190 -12.270 1.00 92.00 102 PHE A N 1
ATOM 774 C CA . PHE A 1 102 ? 3.034 -5.093 -12.157 1.00 92.00 102 PHE A CA 1
ATOM 775 C C . PHE A 1 102 ? 2.691 -4.681 -10.713 1.00 92.00 102 PHE A C 1
ATOM 777 O O . PHE A 1 102 ? 1.918 -3.749 -10.520 1.00 92.00 102 PHE A O 1
ATOM 784 N N . ASN A 1 103 ? 3.253 -5.343 -9.700 1.00 95.19 103 ASN A N 1
ATOM 785 C CA . ASN A 1 103 ? 3.198 -4.927 -8.294 1.00 95.19 103 ASN A CA 1
ATOM 786 C C . ASN A 1 103 ? 4.550 -4.388 -7.800 1.00 95.19 103 ASN A C 1
ATOM 788 O O . ASN A 1 103 ? 4.671 -4.021 -6.634 1.00 95.19 103 ASN A O 1
ATOM 792 N N . LEU A 1 104 ? 5.574 -4.363 -8.654 1.00 94.62 104 LEU A N 1
ATOM 793 C CA . LEU A 1 104 ? 6.939 -4.021 -8.276 1.00 94.62 104 LEU A CA 1
ATOM 794 C C . LEU A 1 104 ? 7.445 -2.827 -9.083 1.00 94.62 104 LEU A C 1
ATOM 796 O O . LEU A 1 104 ? 7.118 -2.661 -10.257 1.00 94.62 104 LEU A O 1
ATOM 800 N N . PHE A 1 105 ? 8.275 -1.994 -8.465 1.00 95.06 105 PHE A N 1
ATOM 801 C CA . PHE A 1 105 ? 8.938 -0.884 -9.143 1.00 95.06 105 PHE A CA 1
ATOM 802 C C . PHE A 1 105 ? 10.258 -0.515 -8.450 1.00 95.06 105 PHE A C 1
ATOM 804 O O . PHE A 1 105 ? 10.437 -0.815 -7.266 1.00 95.06 105 PHE A O 1
ATOM 811 N N . PRO A 1 106 ? 11.201 0.131 -9.159 1.00 94.50 106 PRO A N 1
ATOM 812 C CA . PRO A 1 106 ? 12.405 0.653 -8.529 1.00 94.50 106 PRO A CA 1
ATOM 813 C C . PRO A 1 106 ? 12.016 1.792 -7.593 1.00 94.50 106 PRO A C 1
ATOM 815 O O . PRO A 1 106 ? 11.371 2.754 -8.013 1.00 94.50 106 PRO A O 1
ATOM 818 N N . GLN A 1 107 ? 12.387 1.686 -6.323 1.00 89.81 107 GLN A N 1
ATOM 819 C CA . GLN A 1 107 ? 11.985 2.652 -5.308 1.00 89.81 107 GLN A CA 1
ATOM 820 C C . GLN A 1 107 ? 13.166 3.040 -4.433 1.00 89.81 107 GLN A C 1
ATOM 822 O O . GLN A 1 107 ? 13.924 2.177 -3.997 1.00 89.81 107 GLN A O 1
ATOM 827 N N . ASN A 1 108 ? 13.282 4.323 -4.093 1.00 85.81 108 ASN A N 1
ATOM 828 C CA . ASN A 1 108 ? 14.340 4.786 -3.204 1.00 85.81 108 ASN A CA 1
ATOM 829 C C . ASN A 1 108 ? 14.328 3.989 -1.884 1.00 85.81 108 ASN A C 1
ATOM 831 O O . ASN A 1 108 ? 13.287 3.893 -1.225 1.00 85.81 108 ASN A O 1
ATOM 835 N N . LYS A 1 109 ? 15.482 3.453 -1.460 1.00 80.19 109 LYS A N 1
ATOM 836 C CA . LYS A 1 109 ? 15.600 2.646 -0.229 1.00 80.19 109 LYS A CA 1
ATOM 837 C C . LYS A 1 109 ? 15.080 3.357 1.015 1.00 80.19 109 LYS A C 1
ATOM 839 O O . LYS A 1 109 ? 14.484 2.706 1.869 1.00 80.19 109 LYS A O 1
ATOM 844 N N . SER A 1 110 ? 15.289 4.668 1.133 1.00 73.12 110 SER A N 1
ATOM 845 C CA . SER A 1 110 ? 14.824 5.436 2.294 1.00 73.12 110 SER A CA 1
ATOM 846 C C . SER A 1 110 ? 13.299 5.461 2.390 1.00 73.12 110 SER A C 1
ATOM 848 O O . SER A 1 110 ? 12.766 5.369 3.492 1.00 73.12 110 SER A O 1
ATOM 850 N N . ILE A 1 111 ? 12.614 5.487 1.245 1.00 72.19 111 ILE A N 1
ATOM 851 C CA . ILE A 1 111 ? 11.156 5.437 1.145 1.00 72.19 111 ILE A CA 1
ATOM 852 C C . ILE A 1 111 ? 10.655 3.998 1.322 1.00 72.19 111 ILE A C 1
ATOM 854 O O . ILE A 1 111 ? 9.732 3.776 2.100 1.00 72.19 111 ILE A O 1
ATOM 858 N N . ASN A 1 112 ? 11.250 3.027 0.617 1.00 73.38 112 ASN A N 1
ATOM 859 C CA . ASN A 1 112 ? 10.807 1.627 0.640 1.00 73.38 112 ASN A CA 1
ATOM 860 C C . ASN A 1 112 ? 10.986 0.993 2.030 1.00 73.38 112 ASN A C 1
ATOM 862 O O . ASN A 1 112 ? 10.060 0.413 2.595 1.00 73.38 112 ASN A O 1
ATOM 866 N N . ARG A 1 113 ? 12.187 1.140 2.602 1.00 67.75 113 ARG A N 1
ATOM 867 C CA . ARG A 1 113 ? 12.565 0.535 3.889 1.00 67.75 113 ARG A CA 1
ATOM 868 C C . ARG A 1 113 ? 12.269 1.432 5.079 1.00 67.75 113 ARG A C 1
ATOM 870 O O . ARG A 1 113 ? 12.219 0.950 6.200 1.00 67.75 113 ARG A O 1
ATOM 877 N N . GLY A 1 114 ? 12.090 2.733 4.855 1.00 57.56 114 GLY A N 1
ATOM 878 C CA . GLY A 1 114 ? 11.861 3.667 5.946 1.00 57.56 114 GLY A CA 1
ATOM 879 C C . GLY A 1 114 ? 13.123 3.969 6.754 1.00 57.56 114 GLY A C 1
ATOM 880 O O . GLY A 1 114 ? 13.084 3.944 7.976 1.00 57.56 114 GLY A O 1
ATOM 881 N N . TRP A 1 115 ? 14.261 4.244 6.110 1.00 46.19 115 TRP A N 1
ATOM 882 C CA . TRP A 1 115 ? 15.511 4.477 6.853 1.00 46.19 115 TRP A CA 1
ATOM 883 C C . TRP A 1 115 ? 15.577 5.893 7.465 1.00 46.19 115 TRP A C 1
ATOM 885 O O . TRP A 1 115 ? 16.156 6.056 8.534 1.00 46.19 115 TRP A O 1
ATOM 895 N N . LYS A 1 116 ? 15.009 6.939 6.829 1.00 52.00 116 LYS A N 1
ATOM 896 C CA . LYS A 1 116 ? 15.115 8.342 7.306 1.00 52.00 116 LYS A CA 1
ATOM 897 C C . LYS A 1 116 ? 13.925 9.225 6.886 1.00 52.00 116 LYS A C 1
ATOM 899 O O . LYS A 1 116 ? 13.468 9.132 5.752 1.00 52.00 116 LYS A O 1
ATOM 904 N N . GLY A 1 117 ? 13.511 10.146 7.766 1.00 57.22 117 GLY A N 1
ATOM 905 C CA . GLY A 1 117 ? 12.654 11.304 7.445 1.00 57.22 117 GLY A CA 1
ATOM 906 C C . GLY A 1 117 ? 11.135 11.080 7.526 1.00 57.22 117 GLY A C 1
ATOM 907 O O . GLY A 1 117 ? 10.659 9.967 7.710 1.00 57.22 117 GLY A O 1
ATOM 908 N N . TRP A 1 118 ? 10.346 12.149 7.366 1.00 59.19 118 TRP A N 1
ATOM 909 C CA . TRP A 1 118 ? 8.876 12.110 7.495 1.00 59.19 118 TRP A CA 1
ATOM 910 C C . TRP A 1 118 ? 8.161 11.291 6.406 1.00 59.19 118 TRP A C 1
ATOM 912 O O . TRP A 1 118 ? 7.079 10.753 6.649 1.00 59.19 118 TRP A O 1
ATOM 922 N N . SER A 1 119 ? 8.791 11.102 5.242 1.00 57.16 119 SER A N 1
ATOM 923 C CA . SER A 1 119 ? 8.272 10.250 4.161 1.00 57.16 119 SER A CA 1
ATOM 924 C C . SER A 1 119 ? 8.178 8.768 4.557 1.00 57.16 119 SER A C 1
ATOM 926 O O . SER A 1 119 ? 7.248 8.088 4.122 1.00 57.16 119 SER A O 1
ATOM 928 N N . LYS A 1 120 ? 9.069 8.282 5.444 1.00 65.38 120 LYS A N 1
ATOM 929 C CA . LYS A 1 12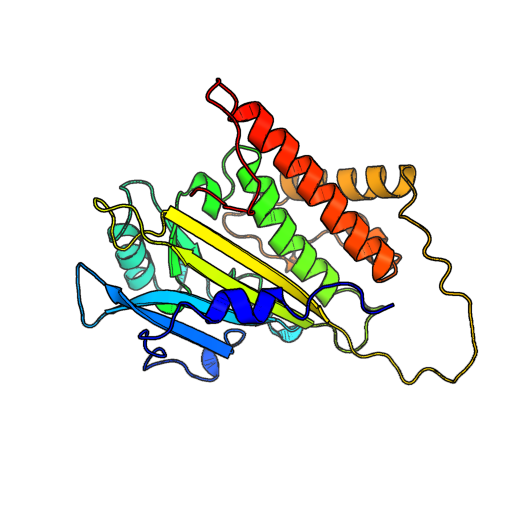0 ? 8.966 6.956 6.094 1.00 65.38 120 LYS A CA 1
ATOM 930 C C . LYS A 1 120 ? 7.632 6.821 6.813 1.00 65.38 120 LYS A C 1
ATOM 932 O O . LYS A 1 120 ? 6.886 5.868 6.589 1.00 65.38 120 LYS A O 1
ATOM 937 N N . HIS A 1 121 ? 7.359 7.786 7.690 1.00 68.44 121 HIS A N 1
ATOM 938 C CA . HIS A 1 121 ? 6.204 7.746 8.572 1.00 68.44 121 HIS A CA 1
ATOM 939 C C . HIS A 1 121 ? 4.919 7.745 7.757 1.00 68.44 121 HIS A C 1
ATOM 941 O O . HIS A 1 121 ? 4.016 6.994 8.090 1.00 68.44 121 HIS A O 1
ATOM 947 N N . TRP A 1 122 ? 4.850 8.485 6.649 1.00 71.75 122 TRP A N 1
ATOM 948 C CA . TRP A 1 122 ? 3.641 8.528 5.826 1.00 71.75 122 TRP A CA 1
ATOM 949 C C . TRP A 1 122 ? 3.262 7.160 5.249 1.00 71.75 122 TRP A C 1
ATOM 951 O O . TRP A 1 122 ? 2.165 6.662 5.512 1.00 71.75 122 TRP A O 1
ATOM 961 N N . ARG A 1 123 ? 4.176 6.511 4.516 1.00 75.00 123 ARG A N 1
ATOM 962 C CA . ARG A 1 123 ? 3.867 5.227 3.872 1.00 75.00 123 ARG A CA 1
ATOM 963 C C . ARG A 1 123 ? 3.634 4.120 4.895 1.00 75.00 123 ARG A C 1
ATOM 965 O O . ARG A 1 123 ? 2.673 3.366 4.770 1.00 75.00 123 ARG A O 1
ATOM 972 N N . LYS A 1 124 ? 4.471 4.054 5.933 1.00 78.12 124 LYS A N 1
ATOM 973 C CA . LYS A 1 124 ? 4.297 3.059 6.995 1.00 78.12 124 LYS A CA 1
ATOM 974 C C . LYS A 1 124 ? 3.003 3.267 7.770 1.00 78.12 124 LYS A C 1
ATOM 976 O O . LYS A 1 124 ? 2.335 2.286 8.073 1.00 78.12 124 LYS A O 1
ATOM 981 N N . SER A 1 125 ? 2.594 4.512 8.003 1.00 80.69 125 SER A N 1
ATOM 982 C CA . SER A 1 125 ? 1.307 4.790 8.650 1.00 80.69 125 SER A CA 1
ATOM 983 C C . SER A 1 125 ? 0.135 4.317 7.809 1.00 80.69 125 SER A C 1
ATOM 985 O O . SER A 1 125 ? -0.792 3.745 8.360 1.00 80.69 125 SER A O 1
ATOM 987 N N . ILE A 1 126 ? 0.189 4.471 6.483 1.00 84.19 126 ILE A N 1
ATOM 988 C CA . ILE A 1 126 ? -0.847 3.930 5.595 1.00 84.19 126 ILE A CA 1
ATOM 989 C C . ILE A 1 126 ? -0.950 2.410 5.713 1.00 84.19 126 ILE A C 1
ATOM 991 O O . ILE A 1 126 ? -2.050 1.895 5.903 1.00 84.19 126 ILE A O 1
ATOM 995 N N . GLU A 1 127 ? 0.175 1.695 5.632 1.00 86.31 127 GLU A N 1
ATOM 996 C CA . GLU A 1 127 ? 0.175 0.232 5.761 1.00 86.31 127 GLU A CA 1
ATOM 997 C C . GLU A 1 127 ? -0.390 -0.195 7.133 1.00 86.31 127 GLU A C 1
ATOM 999 O O . GLU A 1 127 ? -1.211 -1.111 7.211 1.00 86.31 127 GLU A O 1
ATOM 1004 N N . VAL A 1 128 ? -0.047 0.538 8.201 1.00 85.38 128 VAL A N 1
ATOM 1005 C CA . VAL A 1 128 ? -0.589 0.318 9.551 1.00 85.38 128 VAL A CA 1
ATOM 1006 C C . VAL A 1 128 ? -2.082 0.652 9.643 1.00 85.38 128 VAL A C 1
ATOM 1008 O O . VAL A 1 128 ? -2.819 -0.096 10.274 1.00 85.38 128 VAL A O 1
ATOM 1011 N N . PHE A 1 129 ? -2.580 1.708 8.996 1.00 88.81 129 PHE A N 1
ATOM 1012 C CA . PHE A 1 129 ? -4.013 2.034 8.987 1.00 88.81 129 PHE A CA 1
ATOM 1013 C C . PHE A 1 129 ? -4.847 0.967 8.300 1.00 88.81 129 PHE A C 1
ATOM 1015 O O . PHE A 1 129 ? -5.894 0.578 8.819 1.00 88.81 129 PHE A O 1
ATOM 1022 N N . ILE A 1 130 ? -4.363 0.459 7.167 1.00 90.31 130 ILE A N 1
ATOM 1023 C CA . ILE A 1 130 ? -4.983 -0.668 6.469 1.00 90.31 130 ILE A CA 1
ATOM 1024 C C . ILE A 1 130 ? -5.018 -1.882 7.396 1.00 90.31 130 ILE A C 1
ATOM 1026 O O . ILE A 1 130 ? -6.069 -2.496 7.573 1.00 90.31 130 ILE A O 1
ATOM 1030 N N . PHE A 1 131 ? -3.895 -2.194 8.040 1.00 89.25 131 PHE A N 1
ATOM 1031 C CA . PHE A 1 131 ? -3.819 -3.300 8.983 1.00 89.25 131 PHE A CA 1
ATOM 1032 C C . PHE A 1 131 ? -4.803 -3.151 10.157 1.00 89.25 131 PHE A C 1
ATOM 1034 O O . PHE A 1 131 ? -5.561 -4.079 10.443 1.00 89.25 131 PHE A O 1
ATOM 1041 N N . LEU A 1 132 ? -4.826 -1.985 10.812 1.00 87.94 132 LEU A N 1
ATOM 1042 C CA . LEU A 1 132 ? -5.704 -1.696 11.950 1.00 87.94 132 LEU A CA 1
ATOM 1043 C C . LEU A 1 132 ? -7.176 -1.819 11.569 1.00 87.94 132 LEU A C 1
ATOM 1045 O O . LEU A 1 132 ? -7.944 -2.441 12.298 1.00 87.94 132 LEU A O 1
ATOM 1049 N N . TRP A 1 133 ? -7.558 -1.291 10.406 1.00 89.75 133 TRP A N 1
ATOM 1050 C CA . TRP A 1 133 ? -8.917 -1.420 9.894 1.00 89.75 133 TRP A CA 1
ATOM 1051 C C . TRP A 1 133 ? -9.326 -2.884 9.704 1.00 89.75 133 TRP A C 1
ATOM 1053 O O . TRP A 1 133 ? -10.365 -3.316 10.196 1.00 89.75 133 TRP A O 1
ATOM 1063 N N . LEU A 1 134 ? -8.484 -3.668 9.027 1.00 90.69 134 LEU A N 1
ATOM 1064 C CA . LEU A 1 134 ? -8.764 -5.069 8.696 1.00 90.69 134 LEU A CA 1
ATOM 1065 C C . LEU A 1 134 ? -8.780 -5.996 9.917 1.00 90.69 134 LEU A C 1
ATOM 1067 O O . LEU A 1 134 ? -9.315 -7.103 9.846 1.00 90.69 134 LEU A O 1
ATOM 1071 N N . LYS A 1 135 ? -8.180 -5.574 11.030 1.00 88.25 135 LYS A N 1
ATOM 1072 C CA . LYS A 1 135 ? -8.152 -6.328 12.289 1.00 88.25 135 LYS A CA 1
ATOM 1073 C C . LYS A 1 135 ? -9.141 -5.815 13.331 1.00 88.25 135 LYS A C 1
ATOM 1075 O O . LYS A 1 135 ? -9.277 -6.447 14.382 1.00 88.25 135 LYS A O 1
ATOM 1080 N N . ASN A 1 136 ? -9.841 -4.719 13.053 1.00 84.19 136 ASN A N 1
ATOM 1081 C CA . ASN A 1 136 ? -10.846 -4.192 13.958 1.00 84.19 136 ASN A CA 1
ATOM 1082 C C . ASN A 1 136 ? -12.046 -5.150 14.014 1.00 84.19 136 ASN A C 1
ATOM 1084 O O . ASN A 1 136 ? -12.789 -5.323 13.048 1.00 84.19 136 ASN A O 1
ATOM 1088 N N . ARG A 1 137 ? -12.226 -5.781 15.178 1.00 84.00 137 ARG A N 1
ATOM 1089 C CA . ARG A 1 137 ? -13.265 -6.795 15.419 1.00 84.00 137 ARG A CA 1
ATOM 1090 C C . ARG A 1 137 ? -14.678 -6.216 15.470 1.00 84.00 137 ARG A C 1
ATOM 1092 O O . ARG A 1 137 ? -15.634 -6.977 15.377 1.00 84.00 137 ARG A O 1
ATOM 1099 N N . SER A 1 138 ? -14.805 -4.900 15.621 1.00 81.88 138 SER A N 1
ATOM 1100 C CA . SER A 1 138 ? -16.090 -4.201 15.628 1.00 81.88 138 SER A CA 1
ATOM 1101 C C . SER A 1 138 ? -16.701 -4.100 14.226 1.00 81.88 138 SER A C 1
ATOM 1103 O O . SER A 1 138 ? -17.886 -3.804 14.096 1.00 81.88 138 SER A O 1
ATOM 1105 N N . PHE A 1 139 ? -15.920 -4.349 13.168 1.00 85.00 139 PHE A N 1
ATOM 1106 C CA . PHE A 1 139 ? -16.396 -4.321 11.788 1.00 85.00 139 PHE A CA 1
ATOM 1107 C C . PHE A 1 139 ? -16.752 -5.721 11.289 1.00 85.00 139 PHE A C 1
ATOM 1109 O O . PHE A 1 139 ? -15.983 -6.671 11.433 1.00 85.00 139 PHE A O 1
ATOM 1116 N N . VAL A 1 140 ? -17.910 -5.844 10.641 1.00 88.44 140 VAL A N 1
ATOM 1117 C CA . VAL A 1 140 ? -18.297 -7.070 9.936 1.00 88.44 140 VAL A CA 1
ATOM 1118 C C . VAL A 1 140 ? -17.665 -7.037 8.549 1.00 88.44 140 VAL A C 1
ATOM 1120 O O . VAL A 1 140 ? -17.841 -6.067 7.818 1.00 88.44 140 VAL A O 1
ATOM 1123 N N . ASN A 1 141 ? -16.924 -8.087 8.187 1.00 90.38 141 ASN A N 1
ATOM 1124 C CA . ASN A 1 141 ? -16.280 -8.223 6.874 1.00 90.38 141 ASN A CA 1
ATOM 1125 C C . ASN A 1 141 ? -15.500 -6.957 6.422 1.00 90.38 141 ASN A C 1
ATOM 1127 O O . ASN A 1 141 ? -15.797 -6.377 5.365 1.00 90.38 141 ASN A O 1
ATOM 1131 N N . PRO A 1 142 ? -14.539 -6.468 7.235 1.00 92.50 142 PRO A N 1
ATOM 1132 C CA . PRO A 1 142 ? -13.765 -5.287 6.884 1.00 92.50 142 PRO A CA 1
ATOM 1133 C C . PRO A 1 142 ? -12.885 -5.581 5.670 1.00 92.50 142 PRO A C 1
ATOM 1135 O O . PRO A 1 142 ? -12.222 -6.612 5.607 1.00 92.50 142 PRO A O 1
ATOM 1138 N N . ARG A 1 143 ? -12.839 -4.649 4.723 1.00 94.75 143 ARG A N 1
ATOM 1139 C CA . ARG A 1 143 ? -11.987 -4.713 3.531 1.00 94.75 143 ARG A CA 1
ATOM 1140 C C . ARG A 1 143 ? -11.499 -3.323 3.143 1.00 94.75 143 ARG A C 1
ATOM 1142 O O . ARG A 1 143 ? -12.097 -2.318 3.529 1.00 94.75 143 ARG A O 1
ATOM 1149 N N . VAL A 1 144 ? -10.418 -3.257 2.382 1.00 93.38 144 VAL A N 1
ATOM 1150 C CA . VAL A 1 144 ? -9.858 -1.999 1.881 1.00 93.38 144 VAL A CA 1
ATOM 1151 C C . VAL A 1 144 ? -9.735 -2.075 0.373 1.00 93.38 144 VAL A C 1
ATOM 1153 O O . VAL A 1 144 ? -9.027 -2.932 -0.144 1.00 93.38 144 VAL A O 1
ATOM 1156 N N . GLU A 1 145 ? -10.386 -1.157 -0.329 1.00 93.94 145 GLU A N 1
ATOM 1157 C CA . GLU A 1 145 ? -10.070 -0.913 -1.732 1.00 93.94 145 GLU A CA 1
ATOM 1158 C C . GLU A 1 145 ? -8.869 0.030 -1.801 1.00 93.94 145 GLU A C 1
ATOM 1160 O O . GLU A 1 145 ? -8.879 1.108 -1.205 1.00 93.94 145 GLU A O 1
ATOM 1165 N N . PHE A 1 146 ? -7.829 -0.394 -2.507 1.00 91.31 146 PHE A N 1
ATOM 1166 C CA . PHE A 1 146 ? -6.590 0.346 -2.676 1.00 91.31 146 PHE A CA 1
ATOM 1167 C C . PHE A 1 146 ? -6.348 0.560 -4.163 1.00 91.31 146 PHE A C 1
ATOM 1169 O O . PHE A 1 146 ? -6.240 -0.400 -4.928 1.00 91.31 146 PHE A O 1
ATOM 1176 N N . GLN A 1 147 ? -6.239 1.819 -4.568 1.00 92.31 147 GLN A N 1
ATOM 1177 C CA . GLN A 1 147 ? -5.921 2.201 -5.935 1.00 92.31 147 GLN A CA 1
ATOM 1178 C C . GLN A 1 147 ? -4.686 3.079 -5.958 1.00 92.31 147 GLN A C 1
ATOM 1180 O O . GLN A 1 147 ? -4.580 4.043 -5.200 1.00 92.31 147 GLN A O 1
ATOM 1185 N N . VAL A 1 148 ? -3.777 2.786 -6.878 1.00 91.12 148 VAL A N 1
ATOM 1186 C CA . VAL A 1 148 ? -2.596 3.608 -7.121 1.00 91.12 148 VAL A CA 1
ATOM 1187 C C . VAL A 1 148 ? -2.472 3.928 -8.602 1.00 91.12 148 VAL A C 1
ATOM 1189 O O . VAL A 1 148 ? -2.772 3.105 -9.463 1.00 91.12 148 VAL A O 1
ATOM 1192 N N . ARG A 1 149 ? -1.997 5.134 -8.897 1.00 91.50 149 ARG A N 1
ATOM 1193 C CA . ARG A 1 149 ? -1.535 5.542 -10.221 1.00 91.50 149 ARG A CA 1
ATOM 1194 C C . ARG A 1 149 ? -0.088 5.992 -10.118 1.00 91.50 149 ARG A C 1
ATOM 1196 O O . ARG A 1 149 ? 0.228 6.795 -9.242 1.00 91.50 149 ARG A O 1
ATOM 1203 N N . LEU A 1 150 ? 0.760 5.491 -11.005 1.00 92.44 150 LEU A N 1
ATOM 1204 C CA . LEU A 1 150 ? 2.178 5.825 -11.090 1.00 92.44 150 LEU A CA 1
ATOM 1205 C C . LEU A 1 150 ? 2.437 6.702 -12.318 1.00 92.44 150 LEU A C 1
ATOM 1207 O O . LEU A 1 150 ? 1.829 6.512 -13.373 1.00 92.44 150 LEU A O 1
ATOM 1211 N N . PHE A 1 151 ? 3.336 7.667 -12.169 1.00 91.38 151 PHE A N 1
ATOM 1212 C CA . PHE A 1 151 ? 3.767 8.572 -13.232 1.00 91.38 151 PHE A CA 1
ATOM 1213 C C . PHE A 1 151 ? 5.258 8.356 -13.500 1.00 91.38 151 PHE A C 1
ATOM 1215 O O . PHE A 1 151 ? 5.992 8.002 -12.580 1.00 91.38 151 PHE A O 1
ATOM 1222 N N . TYR A 1 152 ? 5.670 8.521 -14.761 1.00 92.25 152 TYR A N 1
ATOM 1223 C CA . TYR A 1 152 ? 7.013 8.210 -15.264 1.00 92.25 152 TYR A CA 1
ATOM 1224 C C . TYR A 1 152 ? 7.542 9.376 -16.107 1.00 92.25 152 TYR A C 1
ATOM 1226 O O . TYR A 1 152 ? 7.604 9.299 -17.333 1.00 92.25 152 TYR A O 1
ATOM 1234 N N . ASN A 1 153 ? 7.864 10.484 -15.447 1.00 91.31 153 ASN A N 1
ATOM 1235 C CA . ASN A 1 153 ? 8.323 11.717 -16.091 1.00 91.31 153 ASN A CA 1
ATOM 1236 C C . ASN A 1 153 ? 9.859 11.831 -16.160 1.00 91.31 153 ASN A C 1
ATOM 1238 O O . ASN A 1 153 ? 10.376 12.730 -16.820 1.00 91.31 153 ASN A O 1
ATOM 1242 N N . ASP A 1 154 ? 10.603 10.951 -15.480 1.00 90.50 154 ASP A N 1
ATOM 1243 C CA . ASP A 1 154 ? 12.071 10.947 -15.500 1.00 90.50 154 ASP A CA 1
ATOM 1244 C C . ASP A 1 154 ? 12.597 10.270 -16.774 1.00 90.50 154 ASP A C 1
ATOM 1246 O O . ASP A 1 154 ? 12.614 9.046 -16.895 1.00 90.50 154 ASP A O 1
ATOM 1250 N N . HIS A 1 155 ? 13.058 11.074 -17.732 1.00 90.31 155 HIS A N 1
ATOM 1251 C CA . HIS A 1 155 ? 13.606 10.572 -18.992 1.00 90.31 155 HIS A CA 1
ATOM 1252 C C . HIS A 1 155 ? 14.908 9.771 -18.830 1.00 90.31 155 HIS A C 1
ATOM 1254 O O . HIS A 1 155 ? 15.206 8.945 -19.691 1.00 90.31 155 HIS A O 1
ATOM 1260 N N . ASN A 1 156 ? 15.671 9.981 -17.751 1.00 92.94 156 ASN A N 1
ATOM 1261 C CA . ASN A 1 156 ? 16.907 9.233 -17.497 1.00 92.94 156 ASN A CA 1
ATOM 1262 C C . ASN A 1 156 ? 16.621 7.851 -16.896 1.00 92.94 156 ASN A C 1
ATOM 1264 O O . ASN A 1 156 ? 17.412 6.924 -17.062 1.00 92.94 156 ASN A O 1
ATOM 1268 N N . HIS A 1 157 ? 15.481 7.711 -16.216 1.00 93.75 157 HIS A N 1
ATOM 1269 C CA . HIS A 1 157 ? 15.023 6.465 -15.609 1.00 93.75 157 HIS A CA 1
ATOM 1270 C C . HIS A 1 157 ? 13.561 6.193 -15.993 1.00 93.75 157 HIS A C 1
ATOM 1272 O O . HIS A 1 157 ? 12.683 6.195 -15.130 1.00 93.75 157 HIS A O 1
ATOM 1278 N N . PRO A 1 158 ? 13.270 5.923 -17.278 1.00 93.50 158 PRO A N 1
ATOM 1279 C CA . PRO A 1 158 ? 11.898 5.879 -17.790 1.00 93.50 158 PRO A CA 1
ATOM 1280 C C . PRO A 1 158 ? 11.054 4.733 -17.212 1.00 93.50 158 PRO A C 1
ATOM 1282 O O . PRO A 1 158 ? 9.830 4.744 -17.335 1.00 93.50 158 PRO A O 1
ATOM 1285 N N . ASP A 1 159 ? 11.685 3.738 -16.585 1.00 94.69 159 ASP A N 1
ATOM 1286 C CA . ASP A 1 159 ? 11.040 2.593 -15.932 1.00 94.69 159 ASP A CA 1
ATOM 1287 C C . ASP A 1 159 ? 10.944 2.741 -14.399 1.00 94.69 159 ASP A C 1
ATOM 1289 O O . ASP A 1 159 ? 10.432 1.849 -13.716 1.00 94.69 159 ASP A O 1
ATOM 1293 N N . ARG A 1 160 ? 11.385 3.883 -13.856 1.00 94.06 160 ARG A N 1
ATOM 1294 C CA . ARG A 1 160 ? 11.255 4.270 -12.450 1.00 94.06 160 ARG A CA 1
ATOM 1295 C C . ARG A 1 160 ? 10.171 5.343 -12.325 1.00 94.06 160 ARG A C 1
ATOM 1297 O O . ARG A 1 160 ? 10.325 6.409 -12.920 1.00 94.06 160 ARG A O 1
ATOM 1304 N N . PRO A 1 161 ? 9.092 5.114 -11.561 1.00 93.19 161 PRO A N 1
ATOM 1305 C CA . PRO A 1 161 ? 8.099 6.157 -11.376 1.00 93.19 161 PRO A CA 1
ATOM 1306 C C . PRO A 1 161 ? 8.701 7.319 -10.578 1.00 93.19 161 PRO A C 1
ATOM 1308 O O . PRO A 1 161 ? 9.452 7.095 -9.629 1.00 93.19 161 PRO A O 1
ATOM 1311 N N . ASP A 1 162 ? 8.386 8.554 -10.964 1.00 87.38 162 ASP A N 1
ATOM 1312 C CA . ASP A 1 162 ? 8.828 9.771 -10.270 1.00 87.38 162 ASP A CA 1
ATOM 1313 C C . ASP A 1 162 ? 7.823 10.217 -9.205 1.00 87.38 162 ASP A C 1
ATOM 1315 O O . ASP A 1 162 ? 8.201 10.820 -8.199 1.00 87.38 162 ASP A O 1
ATOM 1319 N N . CYS A 1 163 ? 6.545 9.899 -9.400 1.00 85.38 163 CYS A N 1
ATOM 1320 C CA . CYS A 1 163 ? 5.495 10.192 -8.442 1.00 85.38 163 CYS A CA 1
ATOM 1321 C C . CYS A 1 163 ? 4.321 9.217 -8.551 1.00 85.38 163 CYS A C 1
ATOM 1323 O O . CYS A 1 163 ? 4.211 8.421 -9.487 1.00 85.38 163 CYS A O 1
ATOM 1325 N N . GLY A 1 164 ? 3.421 9.287 -7.571 1.00 86.56 164 GLY A N 1
ATOM 1326 C CA . GLY A 1 164 ? 2.189 8.510 -7.571 1.00 86.56 164 GLY A CA 1
ATOM 1327 C C . GLY A 1 164 ? 1.020 9.242 -6.921 1.00 86.56 164 GLY A C 1
ATOM 1328 O O . GLY A 1 164 ? 1.203 10.162 -6.120 1.00 86.56 164 GLY A O 1
ATOM 1329 N N . LYS A 1 165 ? -0.192 8.815 -7.276 1.00 87.31 165 LYS A N 1
ATOM 1330 C CA . LYS A 1 165 ? -1.447 9.180 -6.608 1.00 87.31 165 LYS A CA 1
ATOM 1331 C C . LYS A 1 165 ? -2.073 7.930 -6.015 1.00 87.31 165 LYS A C 1
ATOM 1333 O O . LYS A 1 165 ? -2.055 6.878 -6.649 1.00 87.31 165 LYS A O 1
ATOM 1338 N N . LEU A 1 166 ? -2.640 8.067 -4.824 1.00 86.50 166 LEU A N 1
ATOM 1339 C CA . LEU A 1 166 ? -3.227 6.966 -4.077 1.00 86.50 166 LEU A CA 1
ATOM 1340 C C . LEU A 1 166 ? -4.666 7.293 -3.682 1.00 86.50 166 LEU A C 1
ATOM 1342 O O . LEU A 1 166 ? -4.942 8.410 -3.251 1.00 86.50 166 LEU A O 1
ATOM 1346 N N . SER A 1 167 ? -5.550 6.306 -3.786 1.00 87.00 167 SER A N 1
ATOM 1347 C CA . SER A 1 167 ? -6.884 6.322 -3.192 1.00 87.00 167 SER A CA 1
ATOM 1348 C C . SER A 1 167 ? -7.058 5.075 -2.329 1.00 87.00 167 SER A C 1
ATOM 1350 O O . SER A 1 167 ? -6.744 3.964 -2.756 1.00 87.00 167 SER A O 1
ATOM 1352 N N . ILE A 1 168 ? -7.512 5.274 -1.093 1.00 86.56 168 ILE A N 1
ATOM 1353 C CA . ILE A 1 168 ? -7.774 4.206 -0.128 1.00 86.56 168 ILE A CA 1
ATOM 1354 C C . ILE A 1 168 ? -9.207 4.373 0.359 1.00 86.56 168 ILE A C 1
ATOM 1356 O O . ILE A 1 168 ? -9.559 5.412 0.924 1.00 86.56 168 ILE A O 1
ATOM 1360 N N . THR A 1 169 ? -10.019 3.338 0.181 1.00 86.88 169 THR A N 1
ATOM 1361 C CA . THR A 1 169 ? -11.396 3.308 0.667 1.00 86.88 169 THR A CA 1
ATOM 1362 C C . THR A 1 169 ? -11.563 2.169 1.658 1.00 86.88 169 THR A C 1
ATOM 1364 O O . THR A 1 169 ? -11.482 0.989 1.315 1.00 86.88 169 THR A O 1
ATOM 1367 N N . PHE A 1 170 ? -11.832 2.545 2.903 1.00 86.81 170 PHE A N 1
ATOM 1368 C CA . PHE A 1 170 ? -12.127 1.638 4.002 1.00 86.81 170 PHE A CA 1
ATOM 1369 C C . PHE A 1 170 ? -13.596 1.206 3.935 1.00 86.81 170 PHE A C 1
ATOM 1371 O O . PHE A 1 170 ? -14.496 2.044 3.978 1.00 86.81 170 PHE A O 1
ATOM 1378 N N . LYS A 1 171 ? -13.845 -0.098 3.795 1.00 89.25 171 LYS A N 1
ATOM 1379 C CA . LYS A 1 171 ? -15.180 -0.688 3.629 1.00 89.25 171 LYS A CA 1
ATOM 1380 C C . LYS A 1 171 ? -15.439 -1.738 4.707 1.00 89.25 171 LYS A C 1
ATOM 1382 O O . LYS A 1 171 ? -14.516 -2.391 5.192 1.00 89.25 171 LYS A O 1
ATOM 1387 N N . PHE A 1 172 ? -16.703 -1.913 5.058 1.00 90.56 172 PHE A N 1
ATOM 1388 C CA . PHE A 1 172 ? -17.193 -2.961 5.948 1.00 90.56 172 PHE A CA 1
ATOM 1389 C C . PHE A 1 172 ? -18.668 -3.208 5.637 1.00 90.56 172 PHE A C 1
ATOM 1391 O O . PHE A 1 172 ? -19.325 -2.366 5.019 1.00 90.56 172 PHE A O 1
ATOM 1398 N N . ASP A 1 173 ? -19.184 -4.359 6.039 1.00 89.81 173 ASP A N 1
ATOM 1399 C CA . ASP A 1 173 ? -20.601 -4.657 5.914 1.00 89.81 173 ASP A CA 1
ATOM 1400 C C . ASP A 1 173 ? -21.328 -4.083 7.132 1.00 89.81 173 ASP A C 1
ATOM 1402 O O . ASP A 1 173 ? -20.941 -4.303 8.282 1.00 89.81 173 ASP A O 1
ATOM 1406 N N . HIS A 1 174 ? -22.399 -3.329 6.899 1.00 78.19 174 HIS A N 1
ATOM 1407 C CA . HIS A 1 174 ? -23.298 -2.969 7.984 1.00 78.19 174 HIS 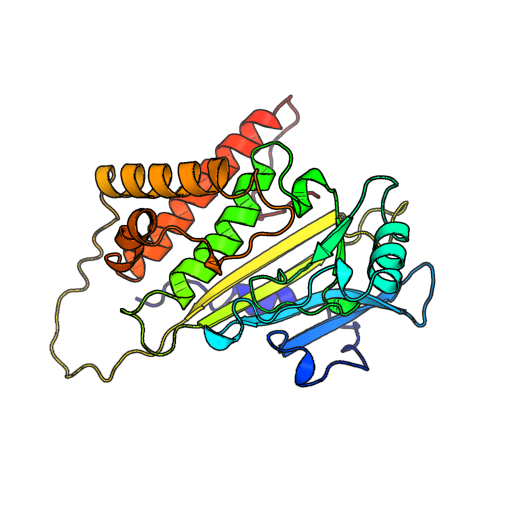A CA 1
ATOM 1408 C C . HIS A 1 174 ? -23.996 -4.256 8.425 1.00 78.19 174 HIS A C 1
ATOM 1410 O O . HIS A 1 174 ? -24.726 -4.869 7.641 1.00 78.19 174 HIS A O 1
ATOM 1416 N N . GLY A 1 175 ? -23.764 -4.690 9.669 1.00 64.81 175 GLY A N 1
ATOM 1417 C CA . GLY A 1 175 ? -24.615 -5.711 10.277 1.00 64.81 175 GLY A CA 1
ATOM 1418 C C . GLY A 1 175 ? -26.078 -5.300 10.097 1.00 64.81 175 GLY A C 1
ATOM 1419 O O . GLY A 1 175 ? -26.362 -4.104 10.045 1.00 64.81 175 GLY A O 1
ATOM 1420 N N . LYS A 1 176 ? -27.000 -6.263 9.942 1.00 54.41 176 LYS A N 1
ATOM 1421 C CA . LYS A 1 176 ? -28.440 -5.972 9.842 1.00 54.41 176 LYS A CA 1
ATOM 1422 C C . LYS A 1 176 ? -28.826 -5.087 11.028 1.00 54.41 176 LYS A C 1
ATOM 1424 O O . LYS A 1 176 ? -28.996 -5.605 12.128 1.00 54.41 176 LYS A O 1
ATOM 1429 N N . SER A 1 177 ? -28.920 -3.773 10.826 1.00 51.44 177 SER A N 1
ATOM 1430 C CA . SER A 1 177 ? -29.333 -2.883 11.894 1.00 51.44 177 SER A CA 1
ATOM 1431 C C . SER A 1 177 ? -30.806 -3.184 12.104 1.00 51.44 177 SER A C 1
ATOM 1433 O O . SER A 1 177 ? -31.644 -2.943 11.229 1.00 51.44 177 SER A O 1
ATOM 1435 N N . THR A 1 178 ? -31.134 -3.786 13.242 1.00 42.16 178 THR A N 1
ATOM 1436 C CA . THR A 1 178 ? -32.481 -3.656 13.779 1.00 42.16 178 THR A CA 1
ATOM 1437 C C . THR A 1 178 ? -32.737 -2.161 13.827 1.00 42.16 178 THR A C 1
ATOM 1439 O O . THR A 1 178 ? -31.958 -1.425 14.428 1.00 42.16 178 THR A O 1
ATOM 1442 N N . LYS A 1 179 ? -33.715 -1.714 13.035 1.00 53.47 179 LYS A N 1
ATOM 1443 C CA . LYS A 1 179 ? -34.162 -0.327 13.010 1.00 53.47 179 LYS A CA 1
ATOM 1444 C C . LYS A 1 179 ? -34.304 0.126 14.454 1.00 53.47 179 LYS A C 1
ATOM 1446 O O . LYS A 1 179 ? -35.113 -0.467 15.145 1.00 53.47 179 LYS A O 1
ATOM 1451 N N . ASP A 1 180 ? -33.537 1.122 14.853 1.00 44.59 180 ASP A N 1
ATOM 1452 C CA . ASP A 1 180 ? -33.962 2.125 15.811 1.00 44.59 180 ASP A CA 1
ATOM 1453 C C . ASP A 1 180 ? -33.060 3.334 15.613 1.00 44.59 180 ASP A C 1
ATOM 1455 O O . ASP A 1 180 ? -31.851 3.213 15.403 1.00 44.59 180 ASP A O 1
ATOM 1459 N N . GLY A 1 181 ? -33.713 4.487 15.501 1.00 50.69 181 GLY A N 1
ATOM 1460 C CA . GLY A 1 181 ? -33.051 5.755 15.284 1.00 50.69 181 GLY A CA 1
ATOM 1461 C C . GLY A 1 181 ? -32.174 6.060 16.479 1.00 50.69 181 GLY A C 1
ATOM 1462 O O . GLY A 1 181 ? -32.655 6.074 17.606 1.00 50.69 181 GLY A O 1
ATOM 1463 N N . ASP A 1 182 ? -30.906 6.317 16.214 1.00 45.94 182 ASP A N 1
ATOM 1464 C CA . ASP A 1 182 ? -30.060 6.986 17.177 1.00 45.94 182 ASP A CA 1
ATOM 1465 C C . ASP A 1 182 ? -29.271 8.039 16.417 1.00 45.94 182 ASP A C 1
ATOM 1467 O O . ASP A 1 182 ? -28.730 7.784 15.332 1.00 45.94 182 ASP A O 1
ATOM 1471 N N . ASP A 1 183 ? -29.340 9.252 16.949 1.00 48.44 183 ASP A N 1
ATOM 1472 C CA . ASP A 1 183 ? -28.760 10.449 16.378 1.00 48.44 183 ASP A CA 1
ATOM 1473 C C . ASP A 1 183 ? -27.307 10.182 15.988 1.00 48.44 183 ASP A C 1
ATOM 1475 O O . ASP A 1 183 ? -26.473 9.764 16.796 1.00 48.44 183 ASP A O 1
ATOM 1479 N N . HIS A 1 184 ? -26.997 10.451 14.720 1.00 50.66 184 HIS A N 1
ATOM 1480 C CA . HIS A 1 184 ? -25.631 10.558 14.228 1.00 50.66 184 HIS A CA 1
ATOM 1481 C C . HIS A 1 184 ? -25.004 11.825 14.822 1.00 50.66 184 HIS A C 1
ATOM 1483 O O . HIS A 1 184 ? -24.733 12.793 14.114 1.00 50.66 184 HIS A O 1
ATOM 1489 N N . ASP A 1 185 ? -24.781 11.819 16.132 1.00 55.81 185 ASP A N 1
ATOM 1490 C CA . ASP A 1 185 ? -23.961 12.801 16.809 1.00 55.81 185 ASP A CA 1
ATOM 1491 C C . ASP A 1 185 ? -22.524 12.512 16.364 1.00 55.81 185 ASP A C 1
ATOM 1493 O O . ASP A 1 185 ? -21.837 11.610 16.859 1.00 55.81 185 ASP A O 1
ATOM 1497 N N . SER A 1 186 ? -22.123 13.192 15.289 1.00 57.66 186 SER A N 1
ATOM 1498 C CA . SER A 1 186 ? -20.793 13.156 14.697 1.00 57.66 186 SER A CA 1
ATOM 1499 C C . SER A 1 186 ? -19.810 13.765 15.689 1.00 57.66 186 SER A C 1
ATOM 1501 O O . SER A 1 186 ? -19.406 14.917 15.559 1.00 57.66 186 SER A O 1
ATOM 1503 N N . LYS A 1 187 ? -19.468 13.007 16.730 1.00 69.62 187 LYS A N 1
ATOM 1504 C CA . LYS A 1 187 ? -18.486 13.443 17.713 1.00 69.62 187 LYS A CA 1
ATOM 1505 C C . LYS A 1 187 ? -17.114 13.313 17.086 1.00 69.62 187 LYS A C 1
ATOM 1507 O O . LYS A 1 187 ? -16.589 12.201 16.969 1.00 69.62 187 LYS A O 1
ATOM 1512 N N . GLU A 1 188 ? -16.588 14.469 16.696 1.00 83.44 188 GLU A N 1
ATOM 1513 C CA . GLU A 1 188 ? -15.176 14.687 16.407 1.00 83.44 188 GLU A CA 1
ATOM 1514 C C . GLU A 1 188 ? -14.308 13.929 17.419 1.00 83.44 188 GLU A C 1
ATOM 1516 O O . GLU A 1 188 ? -14.657 13.796 18.602 1.00 83.44 188 GLU A O 1
ATOM 1521 N N . ILE A 1 189 ? -13.175 13.403 16.967 1.00 84.94 189 ILE A N 1
ATOM 1522 C CA . ILE A 1 189 ? -12.229 12.729 17.844 1.00 84.94 189 ILE A CA 1
ATOM 1523 C C . ILE A 1 189 ? -11.716 13.722 18.903 1.00 84.94 189 ILE A C 1
ATOM 1525 O O . ILE A 1 189 ? -11.073 14.717 18.566 1.00 84.94 189 ILE A O 1
ATOM 1529 N N . PRO A 1 190 ? -11.931 13.471 20.211 1.00 88.31 190 PRO A N 1
ATOM 1530 C CA . PRO A 1 190 ? -11.453 14.390 21.234 1.00 88.31 190 PRO A CA 1
ATOM 1531 C C . PRO A 1 190 ? -9.931 14.538 21.163 1.00 88.31 190 PRO A C 1
ATOM 1533 O O . PRO A 1 190 ? -9.209 13.538 21.126 1.00 88.31 190 PRO A O 1
ATOM 1536 N N . MET A 1 191 ? -9.423 15.771 21.219 1.00 88.12 191 MET A N 1
ATOM 1537 C CA . MET A 1 191 ? -7.981 16.044 21.123 1.00 88.12 191 MET A CA 1
ATOM 1538 C C . MET A 1 191 ? -7.097 15.220 22.083 1.00 88.12 191 MET A C 1
ATOM 1540 O O . MET A 1 191 ? -6.041 14.755 21.646 1.00 88.12 191 MET A O 1
ATOM 1544 N N . PRO A 1 192 ? -7.491 14.948 23.347 1.00 90.19 192 PRO A N 1
ATOM 1545 C CA . PRO A 1 192 ? -6.724 14.052 24.219 1.00 90.19 192 PRO A CA 1
ATOM 1546 C C . PRO A 1 192 ? -6.624 12.611 23.689 1.00 90.19 192 PRO A C 1
ATOM 1548 O O . PRO A 1 192 ? -5.576 11.966 23.804 1.00 90.19 192 PRO A O 1
ATOM 1551 N N . LEU A 1 193 ? -7.700 12.105 23.075 1.00 86.94 193 LEU A N 1
ATOM 1552 C CA . LEU A 1 193 ? -7.727 10.781 22.455 1.00 86.94 193 LEU A CA 1
ATOM 1553 C C . LEU A 1 193 ? -6.865 10.762 21.188 1.00 86.94 193 LEU A C 1
ATOM 1555 O O . LEU A 1 193 ? -6.047 9.853 21.036 1.00 86.94 193 LEU A O 1
ATOM 1559 N N . TYR A 1 194 ? -6.968 11.791 20.339 1.00 89.56 194 TYR A N 1
ATOM 1560 C CA . TYR A 1 194 ? -6.095 11.965 19.172 1.00 89.56 194 TYR A CA 1
ATOM 1561 C C . TYR A 1 194 ? -4.612 11.944 19.564 1.00 89.56 194 TYR A C 1
ATOM 1563 O O . TYR A 1 194 ? -3.841 11.157 19.016 1.00 89.56 194 TYR A O 1
ATOM 1571 N N . ALA A 1 195 ? -4.214 12.753 20.552 1.00 89.06 195 ALA A N 1
ATOM 1572 C CA . ALA A 1 195 ? -2.830 12.827 21.018 1.00 89.06 195 ALA A CA 1
ATOM 1573 C C . ALA A 1 195 ? -2.315 11.470 21.524 1.00 89.06 195 ALA A C 1
ATOM 1575 O O . ALA A 1 195 ? -1.197 11.071 21.197 1.00 89.06 195 ALA A O 1
ATOM 1576 N N . THR A 1 196 ? -3.152 10.731 22.260 1.00 90.19 196 THR A N 1
ATOM 1577 C CA . THR A 1 196 ? -2.825 9.387 22.759 1.00 90.19 196 THR A CA 1
ATOM 1578 C C . THR A 1 196 ? -2.608 8.397 21.615 1.00 90.19 196 THR A C 1
ATOM 1580 O O . THR A 1 196 ? -1.593 7.705 21.574 1.00 90.19 196 THR A O 1
ATOM 1583 N N . LEU A 1 197 ? -3.542 8.331 20.664 1.00 89.12 197 LEU A N 1
ATOM 1584 C CA . LEU A 1 197 ? -3.465 7.410 19.528 1.00 89.12 197 LEU A CA 1
ATOM 1585 C C . LEU A 1 197 ? -2.289 7.738 18.607 1.00 89.12 197 LEU A C 1
ATOM 1587 O O . LEU A 1 197 ? -1.581 6.835 18.163 1.00 89.12 197 LEU A O 1
ATOM 1591 N N . LYS A 1 198 ? -2.039 9.030 18.373 1.00 89.25 198 LYS A N 1
ATOM 1592 C CA . LYS A 1 198 ? -0.878 9.518 17.629 1.00 89.25 198 LYS A CA 1
ATOM 1593 C C . LYS A 1 198 ? 0.425 9.105 18.306 1.00 89.25 198 LYS A C 1
ATOM 1595 O O . LYS A 1 198 ? 1.314 8.609 17.623 1.00 89.25 198 LYS A O 1
ATOM 1600 N N . GLY A 1 199 ? 0.534 9.282 19.624 1.00 87.81 199 GLY A N 1
ATOM 1601 C CA . GLY A 1 199 ? 1.703 8.862 20.399 1.00 87.81 199 GLY A CA 1
ATOM 1602 C C . GLY A 1 199 ? 1.945 7.356 20.306 1.00 87.81 199 GLY A C 1
ATOM 1603 O O . GLY A 1 199 ? 3.051 6.936 19.979 1.00 87.81 199 GLY A O 1
ATOM 1604 N N . ASN A 1 200 ? 0.899 6.546 20.495 1.00 86.62 200 ASN A N 1
ATOM 1605 C CA . ASN A 1 200 ? 0.990 5.088 20.374 1.00 86.62 200 ASN A CA 1
ATOM 1606 C C . ASN A 1 200 ? 1.446 4.655 18.975 1.00 86.62 200 ASN A C 1
ATOM 1608 O O . ASN A 1 200 ? 2.319 3.800 18.850 1.00 86.62 200 ASN A O 1
ATOM 1612 N N . LEU A 1 201 ? 0.882 5.262 17.927 1.00 85.31 201 LEU A N 1
ATOM 1613 C CA . LEU A 1 201 ? 1.238 4.949 16.547 1.00 85.31 201 LEU A CA 1
ATOM 1614 C C . LEU A 1 201 ? 2.670 5.372 16.204 1.00 85.31 201 LEU A C 1
ATOM 1616 O O . LEU A 1 201 ? 3.395 4.598 15.588 1.00 85.31 201 LEU A O 1
ATOM 1620 N N . MET A 1 202 ? 3.091 6.574 16.605 1.00 83.31 202 MET A N 1
ATOM 1621 C CA . MET A 1 202 ? 4.459 7.044 16.366 1.00 83.31 202 MET A CA 1
ATOM 1622 C C . MET A 1 202 ? 5.477 6.172 17.097 1.00 83.31 202 MET A C 1
ATOM 1624 O O . MET A 1 202 ? 6.422 5.710 16.468 1.00 83.31 202 MET A O 1
ATOM 1628 N N . ASN A 1 203 ? 5.230 5.851 18.371 1.00 82.81 203 ASN A N 1
ATOM 1629 C CA . ASN A 1 203 ? 6.085 4.945 19.137 1.00 82.81 203 ASN A CA 1
ATOM 1630 C C . ASN A 1 203 ? 6.175 3.565 18.479 1.00 82.81 203 ASN A C 1
ATOM 1632 O O . ASN A 1 203 ? 7.257 2.991 18.415 1.00 82.81 203 ASN A O 1
ATOM 1636 N N . PHE A 1 204 ? 5.061 3.031 17.972 1.00 79.00 204 PHE A N 1
ATOM 1637 C CA . PHE A 1 204 ? 5.071 1.771 17.231 1.00 79.00 204 PHE A CA 1
ATOM 1638 C C . PHE A 1 204 ? 5.927 1.877 15.959 1.00 79.00 204 PHE A C 1
ATOM 1640 O O . PHE A 1 204 ? 6.770 1.020 15.701 1.00 79.00 204 PHE A O 1
ATOM 1647 N N . ILE A 1 205 ? 5.755 2.955 15.187 1.00 77.44 205 ILE A N 1
ATOM 1648 C CA . ILE A 1 205 ? 6.496 3.160 13.938 1.00 77.44 205 ILE A CA 1
ATOM 1649 C C . ILE A 1 205 ? 7.996 3.377 14.174 1.00 77.44 205 ILE A C 1
ATOM 1651 O O . ILE A 1 205 ? 8.803 3.023 13.319 1.00 77.44 205 ILE A O 1
ATOM 1655 N N . GLU A 1 206 ? 8.377 3.970 15.298 1.00 77.12 206 GLU A N 1
ATOM 1656 C CA . GLU A 1 206 ? 9.777 4.232 15.636 1.00 77.12 206 GLU A CA 1
ATOM 1657 C C . GLU A 1 206 ? 10.467 2.999 16.235 1.00 77.12 206 GLU A C 1
ATOM 1659 O O . GLU A 1 206 ? 11.589 2.693 15.851 1.00 77.12 206 GLU A O 1
ATOM 1664 N N . ASN A 1 207 ? 9.801 2.247 17.118 1.00 71.81 207 ASN A N 1
ATOM 1665 C CA . ASN A 1 207 ? 10.454 1.171 17.876 1.00 71.81 207 ASN A CA 1
ATOM 1666 C C . ASN A 1 207 ? 10.416 -0.206 17.190 1.00 71.81 207 ASN A C 1
ATOM 1668 O O . ASN A 1 207 ? 11.387 -0.954 17.266 1.00 71.81 207 ASN A O 1
ATOM 1672 N N . GLU A 1 208 ? 9.315 -0.565 16.523 1.00 63.34 208 GLU A N 1
ATOM 1673 C CA . GLU A 1 208 ? 9.117 -1.929 15.991 1.00 63.34 208 GLU A CA 1
ATOM 1674 C C . GLU A 1 208 ? 9.551 -2.076 14.524 1.00 63.34 208 GLU A C 1
ATOM 1676 O O . GLU A 1 208 ? 9.764 -3.180 14.030 1.00 63.34 208 GLU A O 1
ATOM 1681 N N . LEU A 1 209 ? 9.689 -0.963 13.801 1.00 57.75 209 LEU A N 1
ATOM 1682 C CA . LEU A 1 209 ? 10.043 -0.961 12.376 1.00 57.75 209 LEU A CA 1
ATOM 1683 C C . LEU A 1 209 ? 11.536 -0.729 12.106 1.00 57.75 209 LEU A C 1
ATOM 1685 O O . LEU A 1 209 ? 11.977 -0.974 10.987 1.00 57.75 209 LEU A O 1
ATOM 1689 N N . ASP A 1 210 ? 12.316 -0.295 13.100 1.00 54.53 210 ASP A N 1
ATOM 1690 C CA . ASP A 1 210 ? 13.778 -0.162 12.977 1.00 54.53 210 ASP A CA 1
ATOM 1691 C C . ASP A 1 210 ? 14.518 -1.492 13.207 1.00 54.53 210 ASP A C 1
ATOM 1693 O O . ASP A 1 210 ? 15.692 -1.623 12.857 1.00 54.53 210 ASP A O 1
ATOM 1697 N N . SER A 1 211 ? 13.836 -2.501 13.755 1.00 49.06 211 SER A N 1
ATOM 1698 C CA . SER A 1 211 ? 14.420 -3.789 14.142 1.00 49.06 211 SER A CA 1
ATOM 1699 C C . SER A 1 211 ? 14.249 -4.905 13.101 1.00 49.06 211 SER A C 1
ATOM 1701 O O . SER A 1 211 ? 14.938 -5.923 13.196 1.00 49.06 211 SER A O 1
ATOM 1703 N N . VAL A 1 212 ? 13.387 -4.737 12.085 1.00 51.75 212 VAL A N 1
ATOM 1704 C CA . VAL A 1 212 ? 13.097 -5.783 11.086 1.00 51.75 212 VAL A CA 1
ATOM 1705 C C . VAL A 1 212 ? 13.137 -5.220 9.654 1.00 51.75 212 VAL A C 1
ATOM 1707 O O . VAL A 1 212 ? 12.445 -4.245 9.369 1.00 51.75 212 VAL A O 1
ATOM 1710 N N . PRO A 1 213 ? 13.885 -5.839 8.713 1.00 52.00 213 PRO A N 1
ATOM 1711 C CA . PRO A 1 213 ? 13.984 -5.369 7.324 1.00 52.00 213 PRO A CA 1
ATOM 1712 C C . PRO A 1 213 ? 12.649 -5.296 6.565 1.00 52.00 213 PRO A C 1
ATOM 1714 O O . PRO A 1 213 ? 12.542 -4.539 5.602 1.00 52.00 213 PRO A O 1
ATOM 1717 N N . GLU A 1 214 ? 11.645 -6.069 6.985 1.00 54.31 214 GLU A N 1
ATOM 1718 C CA . GLU A 1 214 ? 10.274 -6.018 6.476 1.00 54.31 214 GLU A CA 1
ATOM 1719 C C . GLU A 1 214 ? 9.294 -6.194 7.653 1.00 54.31 214 GLU A C 1
ATOM 1721 O O . GLU A 1 214 ? 9.479 -7.120 8.447 1.00 54.31 214 GLU A O 1
ATOM 1726 N N . PRO A 1 215 ? 8.264 -5.337 7.814 1.00 52.84 215 PRO A N 1
ATOM 1727 C CA . PRO A 1 215 ? 7.326 -5.469 8.920 1.00 52.84 215 PRO A CA 1
ATOM 1728 C C . PRO A 1 215 ? 6.568 -6.785 8.838 1.00 52.84 215 PRO A C 1
ATOM 1730 O O . PRO A 1 215 ? 5.668 -6.951 8.012 1.00 52.84 215 PRO A O 1
ATOM 1733 N N . ASN A 1 216 ? 6.885 -7.696 9.751 1.00 57.97 216 ASN A N 1
ATOM 1734 C CA . ASN A 1 216 ? 6.012 -8.813 10.027 1.00 57.97 216 ASN A CA 1
ATOM 1735 C C . ASN A 1 216 ? 4.956 -8.365 11.041 1.00 57.97 216 ASN A C 1
ATOM 1737 O O . ASN A 1 216 ? 5.195 -8.350 12.244 1.00 57.97 216 ASN A O 1
ATOM 1741 N N . TYR A 1 217 ? 3.768 -8.002 10.560 1.00 60.28 217 TYR A N 1
ATOM 1742 C CA . TYR A 1 217 ? 2.682 -7.529 11.424 1.00 60.28 217 TYR A CA 1
ATOM 1743 C C . TYR A 1 217 ? 2.169 -8.569 12.438 1.00 60.28 217 TYR A C 1
ATOM 1745 O O . TYR A 1 217 ? 1.326 -8.240 13.273 1.00 60.28 217 TYR A O 1
ATOM 1753 N N . THR A 1 218 ? 2.680 -9.807 12.424 1.00 54.75 218 THR A N 1
ATOM 1754 C CA . THR A 1 218 ? 2.428 -10.779 13.496 1.00 54.75 218 THR A CA 1
ATOM 1755 C C . THR A 1 218 ? 3.047 -10.378 14.837 1.00 54.75 218 THR A C 1
ATOM 1757 O O . THR A 1 218 ? 2.624 -10.917 15.854 1.00 54.75 218 THR A O 1
ATOM 1760 N N . THR A 1 219 ? 4.019 -9.458 14.870 1.00 58.91 219 THR A N 1
ATOM 1761 C CA . THR A 1 219 ? 4.676 -9.001 16.112 1.00 58.91 219 THR A CA 1
ATOM 1762 C C . THR A 1 219 ? 4.031 -7.763 16.731 1.00 58.91 219 THR A C 1
ATOM 1764 O O . T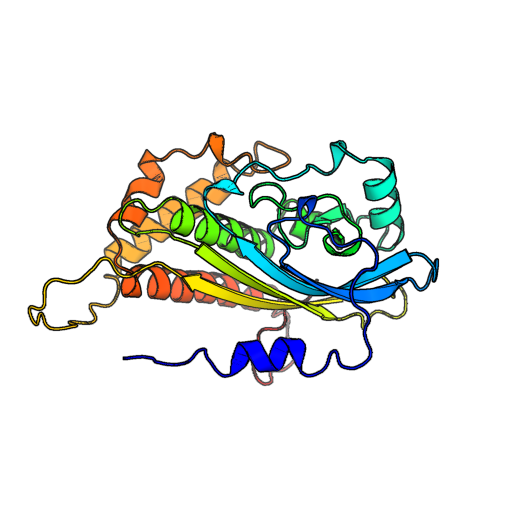HR A 1 219 ? 4.508 -7.275 17.751 1.00 58.91 219 THR A O 1
ATOM 1767 N N . ILE A 1 220 ? 2.940 -7.248 16.148 1.00 64.94 220 ILE A N 1
ATOM 1768 C CA . ILE A 1 220 ? 2.266 -6.057 16.668 1.00 64.94 220 ILE A CA 1
ATOM 1769 C C . ILE A 1 220 ? 1.837 -6.280 18.117 1.00 64.94 220 ILE A C 1
ATOM 1771 O O . ILE A 1 220 ? 1.035 -7.170 18.418 1.00 64.94 220 ILE A O 1
ATOM 1775 N N . ASN A 1 221 ? 2.319 -5.403 19.000 1.00 71.12 221 ASN A N 1
ATOM 1776 C CA . ASN A 1 221 ? 1.819 -5.307 20.358 1.00 71.12 221 ASN A CA 1
ATOM 1777 C C . ASN A 1 221 ? 0.383 -4.757 20.335 1.00 71.12 221 ASN A C 1
ATOM 1779 O O . ASN A 1 221 ? 0.135 -3.547 20.337 1.00 71.12 221 ASN A O 1
ATOM 1783 N N . TRP A 1 222 ? -0.576 -5.679 20.308 1.00 70.31 222 TRP A N 1
ATOM 1784 C CA . TRP A 1 222 ? -2.002 -5.374 20.292 1.00 70.31 222 TRP A CA 1
ATOM 1785 C C . TRP A 1 222 ? -2.462 -4.548 21.484 1.00 70.31 222 TRP A C 1
ATOM 1787 O O . TRP A 1 222 ? -3.451 -3.835 21.355 1.00 70.31 222 TRP A O 1
ATOM 1797 N N . GLU A 1 223 ? -1.763 -4.592 22.616 1.00 74.50 223 GLU A N 1
ATOM 1798 C CA . GLU A 1 223 ? -2.108 -3.782 23.780 1.00 74.50 223 GLU A CA 1
ATOM 1799 C C . GLU A 1 223 ? -1.980 -2.286 23.459 1.00 74.50 223 GLU A C 1
ATOM 1801 O O . GLU A 1 223 ? -2.908 -1.514 23.712 1.00 74.50 223 GLU A O 1
ATOM 1806 N N . GLN A 1 224 ? -0.894 -1.892 22.784 1.00 70.56 224 GLN A N 1
ATOM 1807 C CA . GLN A 1 224 ? -0.631 -0.501 22.396 1.00 70.56 224 GLN A CA 1
ATOM 1808 C C . GLN A 1 224 ? -1.628 0.023 21.356 1.00 70.56 224 GLN A C 1
ATOM 1810 O O . GLN A 1 224 ? -1.992 1.203 21.376 1.00 70.56 224 GLN A O 1
ATOM 1815 N N . LEU A 1 225 ? -2.092 -0.853 20.460 1.00 75.88 225 LEU A N 1
ATOM 1816 C CA . LEU A 1 225 ? -3.000 -0.495 19.368 1.00 75.88 225 LEU A CA 1
ATOM 1817 C C . LEU A 1 225 ? -4.472 -0.839 19.653 1.00 75.88 225 LEU A C 1
ATOM 1819 O O . LEU A 1 225 ? -5.350 -0.485 18.870 1.00 75.88 225 LEU A O 1
ATOM 1823 N N . SER A 1 226 ? -4.776 -1.459 20.795 1.00 79.69 226 SER A N 1
ATOM 1824 C CA . SER A 1 226 ? -6.135 -1.863 21.189 1.00 79.69 226 SER A CA 1
ATOM 1825 C C . SER A 1 226 ? -7.119 -0.693 21.231 1.00 79.69 226 SER A C 1
ATOM 1827 O O . SER A 1 226 ? -8.289 -0.862 20.890 1.00 79.69 226 SER A O 1
ATOM 1829 N N . LYS A 1 227 ? -6.638 0.511 21.567 1.00 84.12 227 LYS A N 1
ATOM 1830 C CA . LYS A 1 227 ? -7.431 1.750 21.602 1.00 84.12 227 LYS A CA 1
ATOM 1831 C C . LYS A 1 227 ? -7.995 2.153 20.235 1.00 84.12 227 LYS A C 1
ATOM 1833 O O . LYS A 1 227 ? -8.970 2.890 20.184 1.00 84.12 227 LYS A O 1
ATOM 1838 N N . PHE A 1 228 ? -7.442 1.658 19.127 1.00 84.25 228 PHE A N 1
ATOM 1839 C CA . PHE A 1 228 ? -8.035 1.882 17.806 1.00 84.25 228 PHE A CA 1
ATOM 1840 C C . PHE A 1 228 ? -9.349 1.110 17.616 1.00 84.25 228 PHE A C 1
ATOM 1842 O O . PHE A 1 228 ? -10.202 1.550 16.850 1.00 84.25 228 PHE A O 1
ATOM 1849 N N . ASN A 1 229 ? -9.559 0.009 18.349 1.00 82.38 229 ASN A N 1
ATOM 1850 C CA . ASN A 1 229 ? -10.785 -0.790 18.257 1.00 82.38 229 ASN A CA 1
ATOM 1851 C C . ASN A 1 229 ? -12.002 -0.103 18.896 1.00 82.38 229 ASN A C 1
ATOM 1853 O O . ASN A 1 229 ? -13.131 -0.498 18.611 1.00 82.38 229 ASN A O 1
ATOM 1857 N N . SER A 1 230 ? -11.787 0.908 19.749 1.00 82.81 230 SER A N 1
ATOM 1858 C CA . SER A 1 230 ? -12.875 1.689 20.349 1.00 82.81 230 SER A CA 1
ATOM 1859 C C . SER A 1 230 ? -13.347 2.844 19.469 1.00 82.81 230 SER A C 1
ATOM 1861 O O . SER A 1 230 ? -14.326 3.498 19.818 1.00 82.81 230 SER A O 1
ATOM 1863 N N . LEU A 1 231 ? -12.653 3.135 18.364 1.00 84.12 231 LEU A N 1
ATOM 1864 C CA . LEU A 1 231 ? -13.069 4.185 17.442 1.00 84.12 231 LEU A CA 1
ATOM 1865 C C . LEU A 1 231 ? -14.235 3.698 16.586 1.00 84.12 231 LEU A C 1
ATOM 1867 O O . LEU A 1 231 ? -14.179 2.616 15.996 1.00 84.12 231 LEU A O 1
ATOM 1871 N N . ASN A 1 232 ? -15.263 4.535 16.462 1.00 83.62 232 ASN A N 1
ATOM 1872 C CA . ASN A 1 232 ? -16.243 4.353 15.399 1.00 83.62 232 ASN A CA 1
ATOM 1873 C C . ASN A 1 232 ? -15.630 4.739 14.036 1.00 83.62 232 ASN A C 1
ATOM 1875 O O . ASN A 1 232 ? -14.540 5.311 13.956 1.00 83.62 232 ASN A O 1
ATOM 1879 N N . THR A 1 233 ? -16.336 4.442 12.944 1.00 78.19 233 THR A N 1
ATOM 1880 C CA . THR A 1 233 ? -15.846 4.706 11.582 1.00 78.19 233 THR A CA 1
ATOM 1881 C C . THR A 1 233 ? -15.483 6.173 11.343 1.00 78.19 233 THR A C 1
ATOM 1883 O O . THR A 1 233 ? -14.450 6.437 10.730 1.00 78.19 233 THR A O 1
ATOM 1886 N N . ILE A 1 234 ? -16.295 7.116 11.834 1.00 82.62 234 ILE A N 1
ATOM 1887 C CA . ILE A 1 234 ? -16.077 8.558 11.640 1.00 82.62 234 ILE A CA 1
ATOM 1888 C C . ILE A 1 234 ? -14.800 8.986 12.367 1.00 82.62 234 ILE A C 1
ATOM 1890 O O . ILE A 1 234 ? -13.911 9.564 11.751 1.00 82.62 234 ILE A O 1
ATOM 1894 N N . GLN A 1 235 ? -14.656 8.610 13.638 1.00 85.81 235 GLN A N 1
ATOM 1895 C CA . GLN A 1 235 ? -13.474 8.933 14.442 1.00 85.81 235 GLN A CA 1
ATOM 1896 C C . GLN A 1 235 ? -12.195 8.307 13.876 1.00 85.81 235 GLN A C 1
ATOM 1898 O O . GLN A 1 235 ? -11.131 8.920 13.920 1.00 85.81 235 GLN A O 1
ATOM 1903 N N . PHE A 1 236 ? -12.280 7.089 13.333 1.00 85.69 236 PHE A N 1
ATOM 1904 C CA . PHE A 1 236 ? -11.137 6.429 12.701 1.00 85.69 236 PHE A CA 1
ATOM 1905 C C . PHE A 1 236 ? -10.701 7.163 11.424 1.00 85.69 236 PHE A C 1
ATOM 1907 O O . PHE A 1 236 ? -9.511 7.404 11.223 1.00 85.69 236 PHE A O 1
ATOM 1914 N N . GLN A 1 237 ? -11.656 7.560 10.577 1.00 82.31 237 GLN A N 1
ATOM 1915 C CA . GLN A 1 237 ? -11.381 8.332 9.361 1.00 82.31 237 GLN A CA 1
ATOM 1916 C C . GLN A 1 237 ? -10.810 9.717 9.678 1.00 82.31 237 GLN A C 1
ATOM 1918 O O . GLN A 1 237 ? -9.829 10.134 9.063 1.00 82.31 237 GLN A O 1
ATOM 1923 N N . GLU A 1 238 ? -11.382 10.404 10.663 1.00 85.75 238 GLU A N 1
ATOM 1924 C CA . GLU A 1 238 ? -10.906 11.704 11.125 1.00 85.75 238 GLU A CA 1
ATOM 1925 C C . GLU A 1 238 ? -9.491 11.614 11.703 1.00 85.75 238 GLU A C 1
ATOM 1927 O O . GLU A 1 238 ? -8.629 12.418 11.347 1.00 85.75 238 GLU A O 1
ATOM 1932 N N . PHE A 1 239 ? -9.209 10.587 12.514 1.00 88.94 239 PHE A N 1
ATOM 1933 C CA . PHE A 1 239 ? -7.862 10.325 13.013 1.00 88.94 239 PHE A CA 1
ATOM 1934 C C . PHE A 1 239 ? -6.857 10.170 11.867 1.00 88.94 239 PHE A C 1
ATOM 1936 O O . PHE A 1 239 ? -5.805 10.810 11.894 1.00 88.94 239 PHE A O 1
ATOM 1943 N N . ILE A 1 240 ? -7.173 9.351 10.854 1.00 86.00 240 ILE A N 1
ATOM 1944 C CA . ILE A 1 240 ? -6.302 9.161 9.683 1.00 86.00 240 ILE A CA 1
ATOM 1945 C C . ILE A 1 240 ? -6.057 10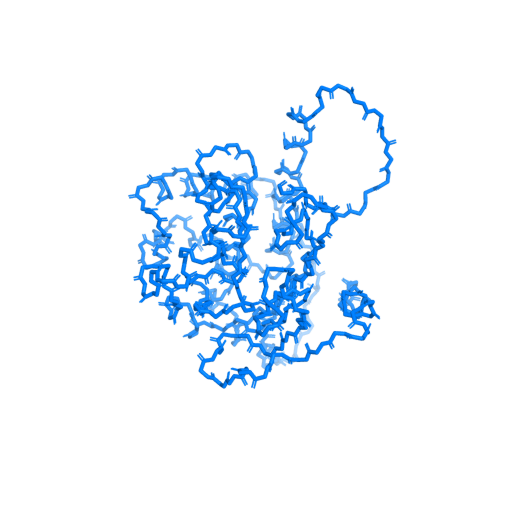.496 8.987 1.00 86.00 240 ILE A C 1
ATOM 1947 O O . ILE A 1 240 ? -4.912 10.822 8.671 1.00 86.00 240 ILE A O 1
ATOM 1951 N N . TRP A 1 241 ? -7.117 11.268 8.747 1.00 83.31 241 TRP A N 1
ATOM 1952 C CA . TRP A 1 241 ? -7.016 12.545 8.053 1.00 83.31 241 TRP A CA 1
ATOM 1953 C C . TRP A 1 241 ? -6.121 13.534 8.810 1.00 83.31 241 TRP A C 1
ATOM 1955 O O . TRP A 1 241 ? -5.150 14.032 8.234 1.00 83.31 241 TRP A O 1
ATOM 1965 N N . LEU A 1 242 ? -6.379 13.746 10.105 1.00 85.62 242 LEU A N 1
ATOM 1966 C CA . LEU A 1 242 ? -5.579 14.619 10.970 1.00 85.62 242 LEU A CA 1
ATOM 1967 C C . LEU A 1 242 ? -4.116 14.169 11.021 1.00 85.62 242 LEU A C 1
ATOM 1969 O O . LEU A 1 242 ? -3.200 14.974 10.850 1.00 85.62 242 LEU A O 1
ATOM 1973 N N . PHE A 1 243 ? -3.887 12.868 11.196 1.00 86.69 243 PHE A N 1
ATOM 1974 C CA . PHE A 1 243 ? -2.546 12.314 11.309 1.00 86.69 243 PHE A CA 1
ATOM 1975 C C . PHE A 1 243 ? -1.746 12.472 10.006 1.00 86.69 243 PHE A C 1
ATOM 1977 O O . PHE A 1 243 ? -0.595 12.913 10.028 1.00 86.69 243 PHE A O 1
ATOM 1984 N N . LEU A 1 244 ? -2.341 12.152 8.851 1.00 81.81 244 LEU A N 1
ATOM 1985 C CA . LEU A 1 244 ? -1.676 12.309 7.554 1.00 81.81 244 LEU A CA 1
ATOM 1986 C C . LEU A 1 244 ? -1.442 13.785 7.207 1.00 81.81 244 LEU A C 1
ATOM 1988 O O . LEU A 1 244 ? -0.407 14.114 6.621 1.00 81.81 244 LEU A O 1
ATOM 1992 N N . HIS A 1 245 ? -2.360 14.676 7.591 1.00 82.50 245 HIS A N 1
ATOM 1993 C CA . HIS A 1 245 ? -2.183 16.119 7.446 1.00 82.50 245 HIS A CA 1
ATOM 1994 C C . HIS A 1 245 ? -1.006 16.633 8.294 1.00 82.50 245 HIS A C 1
ATOM 1996 O O . HIS A 1 245 ? -0.142 17.353 7.785 1.00 82.50 245 HIS A O 1
ATOM 2002 N N . ASP A 1 246 ? -0.900 16.197 9.552 1.00 83.25 246 ASP A N 1
ATOM 2003 C CA . ASP A 1 246 ? 0.222 16.513 10.444 1.00 83.25 246 ASP A CA 1
ATOM 2004 C C . ASP A 1 246 ? 1.567 16.021 9.896 1.00 83.25 246 ASP A C 1
ATOM 2006 O O . ASP A 1 246 ? 2.577 16.719 9.994 1.00 83.25 246 ASP A O 1
ATOM 2010 N N . LEU A 1 247 ? 1.610 14.826 9.302 1.00 78.81 247 LEU A N 1
ATOM 2011 C CA . LEU A 1 247 ? 2.826 14.345 8.649 1.00 78.81 247 LEU A CA 1
ATOM 2012 C C . LEU A 1 247 ? 3.184 15.205 7.434 1.00 78.81 247 LEU A C 1
ATOM 2014 O O . LEU A 1 247 ? 4.344 15.578 7.269 1.00 78.81 247 LEU A O 1
ATOM 2018 N N . LYS A 1 248 ? 2.200 15.558 6.600 1.00 72.88 248 LYS A N 1
ATOM 2019 C CA . LYS A 1 248 ? 2.420 16.359 5.389 1.00 72.88 248 LYS A CA 1
ATOM 2020 C C . LYS A 1 248 ? 2.952 17.753 5.707 1.00 72.88 248 LYS A C 1
ATOM 2022 O O . LYS A 1 248 ? 3.882 18.207 5.043 1.00 72.88 248 LYS A O 1
ATOM 2027 N N . THR A 1 249 ? 2.386 18.431 6.704 1.00 76.38 249 THR A N 1
ATOM 2028 C CA . THR A 1 249 ? 2.858 19.765 7.111 1.00 76.38 249 THR A CA 1
ATOM 2029 C C . THR A 1 249 ? 4.316 19.712 7.559 1.00 76.38 249 THR A C 1
ATOM 2031 O O . THR A 1 249 ? 5.112 20.557 7.152 1.00 76.38 249 THR A O 1
ATOM 2034 N N . LYS A 1 250 ? 4.709 18.661 8.285 1.00 74.06 250 LYS A N 1
ATOM 2035 C CA . LYS A 1 250 ? 6.099 18.446 8.703 1.00 74.06 250 LYS A CA 1
ATOM 2036 C C . LYS A 1 250 ? 7.047 18.091 7.553 1.00 74.06 250 LYS A C 1
ATOM 2038 O O . LYS A 1 250 ? 8.165 18.599 7.548 1.00 74.06 250 LYS A O 1
ATOM 2043 N N . VAL A 1 251 ? 6.614 17.287 6.574 1.00 64.88 251 VAL A N 1
ATOM 2044 C CA . VAL A 1 251 ? 7.380 17.035 5.330 1.00 64.88 251 VAL A CA 1
ATOM 2045 C C . VAL A 1 251 ? 7.609 18.355 4.590 1.00 64.88 251 VAL A C 1
ATOM 2047 O O . VAL A 1 251 ? 8.747 18.738 4.335 1.00 64.88 251 VAL A O 1
ATOM 2050 N N . SER A 1 252 ? 6.534 19.105 4.330 1.00 59.84 252 SER A N 1
ATOM 2051 C CA . SER A 1 252 ? 6.598 20.363 3.580 1.00 59.84 252 SER A CA 1
ATOM 2052 C C . SER A 1 252 ? 7.480 21.412 4.259 1.00 59.84 252 SER A C 1
ATOM 2054 O O . SER A 1 252 ? 8.139 22.178 3.564 1.00 59.84 252 SER A O 1
ATOM 2056 N N . MET A 1 253 ? 7.509 21.466 5.593 1.00 53.69 253 MET A N 1
ATOM 2057 C CA . MET A 1 253 ? 8.379 22.384 6.336 1.00 53.69 253 MET A CA 1
ATOM 2058 C C . MET A 1 253 ? 9.867 22.019 6.242 1.00 53.69 253 MET A C 1
ATOM 2060 O O . MET A 1 253 ? 10.704 22.908 6.357 1.00 53.69 253 MET A O 1
ATOM 2064 N N . GLN A 1 254 ? 10.212 20.747 6.020 1.00 54.41 254 GLN A N 1
ATOM 2065 C CA . GLN A 1 254 ? 11.600 20.331 5.786 1.00 54.41 254 GLN A CA 1
ATOM 2066 C C . GLN A 1 254 ? 12.042 20.551 4.332 1.00 54.41 254 GLN A C 1
ATOM 2068 O O . GLN A 1 254 ? 13.208 20.866 4.101 1.00 54.41 254 GLN A O 1
ATOM 2073 N N . ASP A 1 255 ? 11.111 20.457 3.378 1.00 44.22 255 ASP A N 1
ATOM 2074 C CA . ASP A 1 255 ? 11.372 20.697 1.952 1.00 44.22 255 ASP A CA 1
ATOM 2075 C C . ASP A 1 255 ? 11.382 22.192 1.578 1.00 44.22 255 ASP A C 1
ATOM 2077 O O . ASP A 1 255 ? 11.966 22.576 0.567 1.00 44.22 255 ASP A O 1
ATOM 2081 N N . LEU A 1 256 ? 10.797 23.065 2.409 1.00 33.38 256 LEU A N 1
ATOM 2082 C CA . LEU A 1 256 ? 10.853 24.524 2.266 1.00 33.38 256 LEU A CA 1
ATOM 2083 C C . LEU A 1 256 ? 12.205 25.098 2.743 1.00 33.38 256 LEU A C 1
ATOM 2085 O O . LEU A 1 256 ? 12.276 25.934 3.642 1.00 33.38 256 LEU A O 1
ATOM 2089 N N . LYS A 1 257 ? 13.287 24.736 2.044 1.00 33.31 257 LYS A N 1
ATOM 2090 C CA . LYS A 1 257 ? 14.183 25.782 1.523 1.00 33.31 257 LYS A CA 1
ATOM 2091 C C . LYS A 1 257 ? 13.488 26.360 0.280 1.00 33.31 257 LYS A C 1
ATOM 2093 O O . LYS A 1 257 ? 12.914 25.606 -0.499 1.00 33.31 257 LYS A O 1
ATOM 2098 N N . PRO A 1 258 ? 13.419 27.687 0.127 1.00 32.47 258 PRO A N 1
ATOM 2099 C CA . PRO A 1 258 ? 12.294 28.327 -0.538 1.00 32.47 258 PRO A CA 1
ATOM 2100 C C . PRO A 1 258 ? 12.330 28.135 -2.054 1.00 32.47 258 PRO A C 1
ATOM 2102 O O . PRO A 1 258 ? 13.314 28.483 -2.702 1.00 32.47 258 PRO A O 1
ATOM 2105 N N . THR A 1 259 ? 11.213 27.708 -2.643 1.00 28.80 259 THR A N 1
ATOM 2106 C CA . THR A 1 259 ? 10.734 28.299 -3.902 1.00 28.80 259 THR A CA 1
ATOM 2107 C C . THR A 1 259 ? 9.233 28.056 -4.087 1.00 28.80 259 THR A C 1
ATOM 2109 O O . THR A 1 259 ? 8.780 26.927 -4.222 1.00 28.80 259 THR A O 1
ATOM 2112 N N . SER A 1 260 ? 8.500 29.172 -4.023 1.00 35.09 260 SER A N 1
ATOM 2113 C CA . SER A 1 260 ? 7.175 29.504 -4.579 1.00 35.09 260 SER A CA 1
ATOM 2114 C C . SER A 1 260 ? 6.063 28.444 -4.661 1.00 35.09 260 SER A C 1
ATOM 2116 O O . SER A 1 260 ? 6.151 27.432 -5.349 1.00 35.09 260 SER A O 1
ATOM 2118 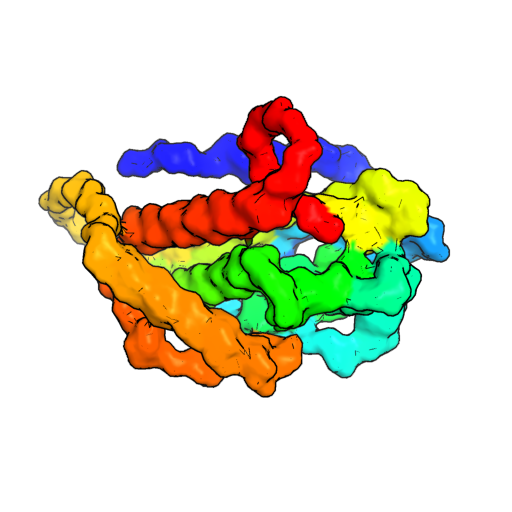N N . ALA A 1 261 ? 4.945 28.813 -4.034 1.00 37.28 261 ALA A N 1
ATOM 2119 C CA . ALA A 1 261 ? 3.659 28.134 -3.959 1.00 37.28 261 ALA A CA 1
ATOM 2120 C C . ALA A 1 261 ? 2.935 27.935 -5.304 1.00 37.28 261 ALA A C 1
ATOM 2122 O O . ALA A 1 261 ? 2.988 28.821 -6.150 1.00 37.28 261 ALA A O 1
ATOM 2123 N N . GLN A 1 262 ? 2.150 26.848 -5.411 1.00 26.27 262 GLN A N 1
ATOM 2124 C CA . GLN A 1 262 ? 0.806 26.823 -6.024 1.00 26.27 262 GLN A CA 1
ATOM 2125 C C . GLN A 1 262 ? 0.088 25.460 -5.836 1.00 26.27 262 GLN A C 1
ATOM 2127 O O . GLN A 1 262 ? 0.690 24.403 -5.981 1.00 26.27 262 GLN A O 1
ATOM 2132 N N . ASN A 1 263 ? -1.207 25.543 -5.489 1.00 25.36 263 ASN A N 1
ATOM 2133 C CA . ASN A 1 263 ? -2.338 24.594 -5.587 1.00 25.36 263 ASN A CA 1
ATOM 2134 C C . ASN A 1 263 ? -2.111 23.076 -5.364 1.00 25.36 263 ASN A C 1
ATOM 2136 O O . ASN A 1 263 ? -1.545 22.360 -6.184 1.00 25.36 263 ASN A O 1
ATOM 2140 N N . GLN A 1 264 ? -2.668 22.558 -4.257 1.00 24.98 264 GLN A N 1
ATOM 2141 C CA . GLN A 1 264 ? -2.462 21.187 -3.776 1.00 24.98 264 GLN A CA 1
ATOM 2142 C C . GLN A 1 264 ? -3.393 20.155 -4.435 1.00 24.98 264 GLN A C 1
ATOM 2144 O O . GLN A 1 264 ? -4.490 19.882 -3.961 1.00 24.98 264 GLN A O 1
ATOM 2149 N N . THR A 1 265 ? -2.881 19.487 -5.466 1.00 27.19 265 THR A N 1
ATOM 2150 C CA . THR A 1 265 ? -3.151 18.059 -5.695 1.00 27.19 265 THR A CA 1
ATOM 2151 C C . THR A 1 265 ? -2.177 17.263 -4.819 1.00 27.19 265 THR A C 1
ATOM 2153 O O . THR A 1 265 ? -1.012 17.648 -4.721 1.00 27.19 265 THR A O 1
ATOM 2156 N N . ILE A 1 266 ? -2.603 16.175 -4.161 1.00 34.56 266 ILE A N 1
ATOM 2157 C CA . ILE A 1 266 ? -1.678 15.304 -3.411 1.00 34.56 266 ILE A CA 1
ATOM 2158 C C . ILE A 1 266 ? -0.782 14.580 -4.427 1.00 34.56 266 ILE A C 1
ATOM 2160 O O . ILE A 1 266 ? -1.141 13.539 -4.969 1.00 34.56 266 ILE A O 1
ATOM 2164 N N . GLN A 1 267 ? 0.361 15.188 -4.741 1.00 32.81 267 GLN A N 1
ATOM 2165 C CA . GLN A 1 267 ? 1.452 14.587 -5.497 1.00 32.81 267 GLN A CA 1
ATOM 2166 C C . GLN A 1 267 ? 2.518 14.139 -4.502 1.00 32.81 267 GLN A C 1
ATOM 2168 O O . GLN A 1 267 ? 3.080 14.956 -3.775 1.00 32.81 267 GLN A O 1
ATOM 2173 N N . TRP A 1 268 ? 2.785 12.839 -4.455 1.00 38.62 268 TRP A N 1
ATOM 2174 C CA . TRP A 1 268 ? 3.949 12.317 -3.754 1.00 38.62 268 TRP A CA 1
ATOM 2175 C C . TRP A 1 268 ? 5.138 12.315 -4.717 1.00 38.62 268 TRP A C 1
ATOM 2177 O O . TRP A 1 268 ? 5.071 11.613 -5.718 1.00 38.62 268 TRP A O 1
ATOM 2187 N N . ARG A 1 269 ? 6.193 13.097 -4.449 1.00 29.58 269 ARG A N 1
ATOM 2188 C CA . ARG A 1 269 ? 7.460 13.036 -5.202 1.00 29.58 269 ARG A CA 1
ATOM 2189 C C . ARG A 1 269 ? 8.343 11.932 -4.599 1.00 29.58 269 ARG A C 1
ATOM 2191 O O . ARG A 1 269 ? 8.540 11.917 -3.385 1.00 29.58 269 ARG A O 1
ATOM 2198 N N . SER A 1 270 ? 8.803 11.004 -5.438 1.00 36.03 270 SER A N 1
ATOM 2199 C CA . SER A 1 270 ? 9.679 9.862 -5.104 1.00 36.03 270 SER A CA 1
ATOM 2200 C C . SER A 1 270 ? 11.171 10.142 -5.259 1.00 36.03 270 SER A C 1
ATOM 2202 O O . SER A 1 270 ? 11.519 11.119 -5.957 1.00 36.03 270 SER A O 1
#

Sequence (270 aa):
MNVIQKSESAYLCADVNGYSRPTNLTVDHLPILDAKVGPLSVNAARQKAYWLLAEIHPHHLGNGENTSINRSLSQEIRSRGKHDDDCGHIIASSLGGKMVDFNLFPQNKSINRGWKGWSKHWRKSIEVFIFLWLKNRSFVNPRVEFQVRLFYNDHNHPDRPDCGKLSITFKFDHGKSTKDGDDHDSKEIPMPLYATLKGNLMNFIENELDSVPEPNYTTINWEQLSKFNSLNTIQFQEFIWLFLHDLKTKVSMQDLKPTSAQNQTIQWRS

pLDDT: mean 77.49, std 19.11, range [24.58, 96.88]

Mean predicted aligned error: 9.6 Å

Solvent-accessible surface area (backbone atoms only — not comparable to full-atom values): 15527 Å² total; per-residue (Å²): 133,96,76,86,67,86,65,62,65,56,59,68,57,67,80,55,74,90,50,43,65,61,91,81,76,51,81,87,43,45,37,50,74,47,48,29,26,44,61,30,87,92,40,68,92,42,55,36,44,40,30,39,36,29,52,37,43,55,84,29,50,67,64,28,40,56,65,78,80,46,52,67,60,33,50,54,35,18,70,43,33,53,99,70,30,29,60,21,57,72,52,45,28,48,57,7,16,47,88,43,58,67,32,43,38,24,25,54,40,40,60,67,62,44,75,58,68,56,65,18,54,54,59,54,47,50,57,48,51,53,50,52,54,40,64,29,81,85,48,44,76,28,32,34,42,38,36,41,30,47,39,60,79,38,79,93,30,61,59,16,54,40,31,44,41,77,50,79,45,85,44,57,48,79,69,87,71,74,89,69,94,69,82,85,73,81,64,70,65,53,66,72,57,48,54,49,54,51,49,44,50,49,51,46,61,58,62,63,47,74,77,40,95,63,70,61,72,87,69,61,62,54,78,71,54,47,70,63,57,74,46,52,73,66,34,48,52,50,49,51,51,56,51,54,49,56,45,48,55,54,41,53,62,70,64,58,65,87,77,84,90,81,82,90,68,84,70,48,80,104

Foldseek 3Di:
DPPDDPPVVCVQCVPLPPFDWDPPDDPLQPQWPTFGWAAQPVGRVATETQKTKGKFALVLALQEDDCVVCVPLFVVQQVLDDPQWGFAFQQARRRNGYSDRHRTHTHHCCQRLVPDDLSSLLVVVVVVLQNLLNPQPVFAGKMKIKMKGFDQPDPVRRRHTQWMDIDIDIDGDDDPPPDDDDDPPLDAQPPVLLVLQLVLSVCCSPPQSVVDSGDPVVPDPCVSVVSSSPDDPSNSVNSSVVNSVVSVVRRVVVVPPDDDDDDDDPIDGD

Secondary structure (DSSP, 8-state):
---S-TTHHHHHHHT-TTPBPPTT--GGGTTEEEEEEEE-SS-TTSEEEEEEEEEE-GGGTT-S--TTTTHHHHHHHHHTS-TTEEEEESS-GGGT--S-GGGEEEEEHIIIII-SSHHHHHHHHHHHHHHHHHH-TTSEEEEEEEEEEEE---TTSTTS-SEEEEEEEEEEEPP---------------HHHHHHHHHHHHHHHHHTSSS-SS--GGG--HHHHGGGGG--HHHHHHHHHHHHHHHHHHHHHHH-SS---------EE-